Protein 3LFJ (pdb70)

Solvent-accessible surface area: 16817 Å² total; per-residue (Å²): 91,82,46,10,92,31,38,18,0,1,0,3,38,143,2,6,34,64,111,21,1,25,130,12,8,165,55,45,127,80,9,8,0,1,0,0,5,63,123,8,27,125,53,131,148,56,52,78,60,23,73,128,40,18,7,124,92,31,62,19,74,33,42,12,4,114,50,0,35,101,58,33,60,80,87,38,117,118,71,77,81,0,0,0,0,0,65,59,12,84,8,0,51,94,0,4,70,44,44,2,70,4,63,32,0,0,0,2,6,9,57,120,48,123,138,52,92,39,19,52,153,26,2,6,0,17,117,108,37,4,72,31,0,63,63,0,49,118,118,81,38,3,56,5,18,5,21,77,36,54,142,34,136,90,22,82,7,92,42,0,23,132,152,66,21,104,125,86,63,46,10,94,31,39,18,0,1,0,3,40,154,2,5,46,63,111,19,2,25,131,12,8,157,54,47,125,82,9,8,0,2,0,0,5,64,126,8,28,126,52,132,148,55,52,78,61,23,74,128,40,18,7,123,92,31,71,19,62,34,42,13,5,114,50,0,35,102,58,33,53,83,137,37,115,119,70,74,80,0,0,0,0,0,66,56,11,84,8,0,52,94,0,5,70,42,46,2,70,4,62,32,0,0,0,1,7,9,56,120,49,123,138,51,90,37,20,50,140,27,1,6,0,17,117,104,37,5,89,30,0,65,64,1,73,118,114,79,22,0,56,5,16,5,14,74,36,53,145,36,138,90,22,83,8,92,56,0,40,133,100,54,30,152

Structure (mmCIF, N/CA/C/O backbone):
data_3LFJ
#
_entry.id   3LFJ
#
_cell.length_a   81.300
_cell.length_b   81.300
_cell.length_c   170.831
_cell.angle_alpha   90.00
_cell.angle_beta   90.00
_cell.angle_gamma   120.00
#
_symmetry.space_group_name_H-M   'H 3'
#
loop_
_entity.id
_entity.type
_entity.pdbx_description
1 polymer 'Phosphotransferase system, mannose/fructose/N-acetylgalactosamine-specific component IIB'
2 water water
#
loop_
_atom_site.group_PDB
_atom_site.id
_atom_site.type_symbol
_atom_site.label_atom_id
_atom_site.label_alt_id
_atom_site.label_comp_id
_atom_site.label_asym_id
_atom_site.label_entity_id
_atom_site.label_seq_id
_atom_site.pdbx_PDB_ins_code
_atom_site.Cartn_x
_atom_site.Cartn_y
_atom_site.Cartn_z
_atom_site.occupancy
_atom_site.B_iso_or_equiv
_atom_site.auth_seq_id
_atom_site.auth_comp_id
_atom_site.auth_asym_id
_atom_site.auth_atom_id
_atom_site.pdbx_PDB_model_num
ATOM 1 N N . SER A 1 19 ? 18.330 -7.842 -9.177 1.00 44.90 -1 SER A N 1
ATOM 2 C CA . SER A 1 19 ? 18.319 -6.389 -9.035 1.00 42.83 -1 SER A CA 1
ATOM 3 C C . SER A 1 19 ? 19.105 -5.945 -7.809 1.00 34.74 -1 SER A C 1
ATOM 4 O O . SER A 1 19 ? 19.317 -6.713 -6.873 1.00 30.72 -1 SER A O 1
ATOM 7 N N . HIS A 1 20 ? 19.542 -4.692 -7.816 1.00 28.69 0 HIS A N 1
ATOM 8 C CA . HIS A 1 20 ? 20.191 -4.137 -6.644 1.00 22.94 0 HIS A CA 1
ATOM 9 C C . HIS A 1 20 ? 19.201 -4.104 -5.493 1.00 21.11 0 HIS A C 1
ATOM 10 O O . HIS A 1 20 ? 18.001 -3.933 -5.692 1.00 27.30 0 HIS A O 1
ATOM 17 N N . MET A 1 21 ? 19.728 -4.249 -4.286 1.00 21.25 1 MET A N 1
ATOM 18 C CA . MET A 1 21 ? 18.914 -4.307 -3.078 1.00 20.81 1 MET A CA 1
ATOM 19 C C . MET A 1 21 ? 17.948 -3.131 -2.972 1.00 25.02 1 MET A C 1
ATOM 20 O O . MET A 1 21 ? 16.820 -3.281 -2.487 1.00 24.70 1 MET A O 1
ATOM 25 N N . TRP A 1 22 ? 18.402 -1.956 -3.402 1.00 21.57 2 TRP A N 1
ATOM 26 C CA . TRP A 1 22 ? 17.593 -0.742 -3.313 1.00 22.11 2 TRP A CA 1
ATOM 27 C C . TRP A 1 22 ? 17.247 -0.201 -4.682 1.00 21.92 2 TRP A C 1
ATOM 28 O O . TRP A 1 22 ? 18.101 -0.152 -5.558 1.00 22.36 2 TRP A O 1
ATOM 39 N N . LYS A 1 23 ? 16.000 0.240 -4.838 1.00 20.32 3 LYS A N 1
ATOM 40 C CA . LYS A 1 23 ? 15.624 1.125 -5.932 1.00 18.89 3 LYS A CA 1
ATOM 41 C C . LYS A 1 23 ? 15.502 2.543 -5.372 1.00 16.44 3 LYS A C 1
ATOM 42 O O . LYS A 1 23 ? 14.668 2.805 -4.495 1.00 19.11 3 LYS A O 1
ATOM 48 N N . ILE A 1 24 ? 16.319 3.445 -5.890 1.00 17.87 4 ILE A N 1
ATOM 49 C CA . ILE A 1 24 ? 16.380 4.792 -5.330 1.00 16.89 4 ILE A CA 1
ATOM 50 C C . ILE A 1 24 ? 15.281 5.637 -5.957 1.00 18.97 4 ILE A C 1
ATOM 51 O O . ILE A 1 24 ? 15.344 5.957 -7.149 1.00 20.14 4 ILE A O 1
ATOM 56 N N . VAL A 1 25 ? 14.271 5.990 -5.163 1.00 17.26 5 VAL A N 1
ATOM 57 C CA . VAL A 1 25 ? 13.141 6.745 -5.716 1.00 15.80 5 VAL A CA 1
ATOM 58 C C . VAL A 1 25 ? 13.319 8.255 -5.605 1.00 17.06 5 VAL A C 1
ATOM 59 O O . VAL A 1 25 ? 12.665 9.009 -6.323 1.00 20.85 5 VAL A O 1
ATOM 63 N N . PHE A 1 26 ? 14.206 8.691 -4.710 1.00 16.38 6 PHE A N 1
ATOM 64 C CA . PHE A 1 26 ? 14.454 10.112 -4.505 1.00 15.66 6 PHE A CA 1
ATOM 65 C C . PHE A 1 26 ? 15.703 10.240 -3.656 1.00 15.18 6 PHE A C 1
ATOM 66 O O . PHE A 1 26 ? 16.086 9.280 -2.980 1.00 16.06 6 PHE A O 1
ATOM 74 N N . ALA A 1 27 ? 16.333 11.408 -3.698 1.00 14.73 7 ALA A N 1
ATOM 75 C CA . ALA A 1 27 ? 17.453 11.707 -2.800 1.00 15.59 7 ALA A CA 1
ATOM 76 C C . ALA A 1 27 ? 17.362 13.160 -2.392 1.00 16.08 7 ALA A C 1
ATOM 77 O O . ALA A 1 27 ? 17.080 14.034 -3.215 1.00 16.01 7 ALA A O 1
ATOM 79 N N . ARG A 1 28 ? 17.609 13.419 -1.117 1.00 12.85 8 ARG A N 1
ATOM 80 C CA . ARG A 1 28 ? 17.456 14.762 -0.562 1.00 13.94 8 ARG A CA 1
ATOM 81 C C . ARG A 1 28 ? 18.597 15.047 0.411 1.00 15.72 8 ARG A C 1
ATOM 82 O O . ARG A 1 28 ? 19.023 14.165 1.168 1.00 14.39 8 ARG A O 1
ATOM 90 N N . ILE A 1 29 ? 19.080 16.285 0.370 1.00 13.92 9 ILE A N 1
ATOM 91 C CA . ILE A 1 29 ? 20.069 16.770 1.338 1.00 13.36 9 ILE A CA 1
ATOM 92 C C . ILE A 1 29 ? 19.380 17.744 2.282 1.00 13.49 9 ILE A C 1
ATOM 93 O O . ILE A 1 29 ? 18.793 18.745 1.852 1.00 15.41 9 ILE A O 1
ATOM 98 N N . ASP A 1 30 ? 19.420 17.452 3.577 1.00 13.77 10 ASP A N 1
ATOM 99 C CA . ASP A 1 30 ? 18.840 18.348 4.578 1.00 12.64 10 ASP A CA 1
ATOM 100 C C . ASP A 1 30 ? 19.629 18.166 5.848 1.00 14.05 10 ASP A C 1
ATOM 101 O O . ASP A 1 30 ? 19.647 17.066 6.420 1.00 13.41 10 ASP A O 1
ATOM 106 N N . ASP A 1 31 ? 20.349 19.212 6.264 1.00 14.74 11 ASP A N 1
ATOM 107 C CA . ASP A 1 31 ? 21.239 19.067 7.412 1.00 13.85 11 ASP A CA 1
ATOM 108 C C . ASP A 1 31 ? 20.515 18.867 8.741 1.00 15.37 11 ASP A C 1
ATOM 109 O O . ASP A 1 31 ? 21.156 18.586 9.754 1.00 15.81 11 ASP A O 1
ATOM 114 N N . ARG A 1 32 ? 19.198 18.996 8.717 1.00 15.04 12 ARG A N 1
ATOM 115 C CA A ARG A 1 32 ? 18.398 18.675 9.879 0.53 16.38 12 ARG A CA 1
ATOM 116 C CA B ARG A 1 32 ? 18.399 18.679 9.883 0.47 16.41 12 ARG A CA 1
ATOM 117 C C . ARG A 1 32 ? 17.590 17.373 9.750 1.00 16.22 12 ARG A C 1
ATOM 118 O O . ARG A 1 32 ? 16.839 16.980 10.619 1.00 15.07 12 ARG A O 1
ATOM 133 N N . LEU A 1 33 ? 17.859 16.678 8.640 1.00 15.31 13 LEU A N 1
ATOM 134 C CA . LEU A 1 33 ? 17.329 15.313 8.425 1.00 14.97 13 LEU A CA 1
ATOM 135 C C . LEU A 1 33 ? 15.817 15.182 8.608 1.00 15.04 13 LEU A C 1
ATOM 136 O O . LEU A 1 33 ? 15.060 15.781 7.858 1.00 15.56 13 LEU A O 1
ATOM 141 N N . ILE A 1 34 ? 15.378 14.384 9.582 1.00 14.72 14 ILE A N 1
ATOM 142 C CA . ILE A 1 34 ? 13.955 14.236 9.834 1.00 16.26 14 ILE A CA 1
ATOM 143 C C . ILE A 1 34 ? 13.540 15.228 10.916 1.00 16.52 14 ILE A C 1
ATOM 144 O O . ILE A 1 34 ? 13.859 15.052 12.090 1.00 20.31 14 ILE A O 1
ATOM 149 N N . HIS A 1 35 ? 12.856 16.286 10.494 1.00 16.70 15 HIS A N 1
ATOM 150 C CA . HIS A 1 35 ? 12.466 17.354 11.409 1.00 16.35 15 HIS A CA 1
ATOM 151 C C . HIS A 1 35 ? 11.076 17.884 11.071 1.00 19.60 15 HIS A C 1
ATOM 152 O O . HIS A 1 35 ? 10.695 17.957 9.907 1.00 17.92 15 HIS A O 1
ATOM 159 N N . GLY A 1 36 ? 10.332 18.278 12.101 1.00 21.03 16 GLY A N 1
ATOM 160 C CA . GLY A 1 36 ? 8.984 18.782 11.900 1.00 24.05 16 GLY A CA 1
ATOM 161 C C . GLY A 1 36 ? 8.136 17.831 11.064 1.00 21.74 16 GLY A C 1
ATOM 162 O O . GLY A 1 36 ? 8.200 16.613 11.232 1.00 23.83 16 GLY A O 1
ATOM 163 N N . GLN A 1 37 ? 7.347 18.392 10.156 1.00 21.18 17 GLN A N 1
ATOM 164 C CA . GLN A 1 37 ? 6.486 17.585 9.295 1.00 23.31 17 GLN A CA 1
ATOM 165 C C . GLN A 1 37 ? 7.074 17.412 7.899 1.00 24.33 17 GLN A C 1
ATOM 166 O O . GLN A 1 37 ? 6.434 16.860 7.008 1.00 21.48 17 GLN A O 1
ATOM 172 N N . VAL A 1 38 ? 8.293 17.897 7.699 1.00 19.54 18 VAL A N 1
ATOM 173 C CA . VAL A 1 38 ? 8.864 17.955 6.362 1.00 18.94 18 VAL A CA 1
ATOM 174 C C . VAL A 1 38 ? 8.887 16.597 5.655 1.00 19.57 18 VAL A C 1
ATOM 175 O O . VAL A 1 38 ? 8.451 16.471 4.510 1.00 19.00 18 VAL A O 1
ATOM 179 N N . MET A 1 39 ? 9.397 15.574 6.328 1.00 18.79 19 MET A N 1
ATOM 180 C CA . MET A 1 39 ? 9.496 14.278 5.679 1.00 17.59 19 MET A CA 1
ATOM 181 C C . MET A 1 39 ? 8.143 13.593 5.557 1.00 20.68 19 MET A C 1
ATOM 182 O O . MET A 1 39 ? 7.956 12.740 4.699 1.00 21.01 19 MET A O 1
ATOM 187 N N . THR A 1 40 ? 7.199 13.952 6.423 1.00 19.93 20 THR A N 1
ATOM 188 C CA . THR A 1 40 ? 5.855 13.412 6.301 1.00 22.71 20 THR A CA 1
ATOM 189 C C . THR A 1 40 ? 5.261 13.902 4.984 1.00 22.90 20 THR A C 1
ATOM 190 O O . THR A 1 40 ? 4.651 13.129 4.237 1.00 26.81 20 THR A O 1
ATOM 194 N N . ARG A 1 41 ? 5.492 15.174 4.669 1.00 19.15 21 ARG A N 1
ATOM 195 C CA . ARG A 1 41 ? 5.073 15.722 3.386 1.00 18.92 21 ARG A CA 1
ATOM 196 C C . ARG A 1 41 ? 5.759 15.029 2.205 1.00 21.46 21 ARG A C 1
ATOM 197 O O . ARG A 1 41 ? 5.103 14.595 1.267 1.00 23.08 21 ARG A O 1
ATOM 205 N N . TRP A 1 42 ? 7.084 14.899 2.263 1.00 18.64 22 TRP A N 1
ATOM 206 C CA . TRP A 1 42 ? 7.817 14.273 1.171 1.00 18.76 22 TRP A CA 1
ATOM 207 C C . TRP A 1 42 ? 7.402 12.826 0.920 1.00 16.82 22 TRP A C 1
ATOM 208 O O . TRP A 1 42 ? 7.272 12.417 -0.230 1.00 19.60 22 TRP A O 1
ATOM 219 N N . MET A 1 43 ? 7.188 12.057 1.987 1.00 18.85 23 MET A N 1
ATOM 220 C CA . MET A 1 43 ? 6.938 10.633 1.815 1.00 18.39 23 MET A CA 1
ATOM 221 C C . MET A 1 43 ? 5.568 10.339 1.228 1.00 20.49 23 MET A C 1
ATOM 222 O O . MET A 1 43 ? 5.357 9.260 0.689 1.00 20.70 23 MET A O 1
ATOM 227 N N . LYS A 1 44 ? 4.652 11.297 1.311 1.00 21.29 24 LYS A N 1
ATOM 228 C CA . LYS A 1 44 ? 3.344 11.093 0.683 1.00 23.04 24 LYS A CA 1
ATOM 229 C C . LYS A 1 44 ? 3.451 10.870 -0.828 1.00 24.61 24 LYS A C 1
ATOM 230 O O . LYS A 1 44 ? 2.600 10.212 -1.433 1.00 25.82 24 LYS A O 1
ATOM 236 N N . GLY A 1 45 ? 4.518 11.391 -1.425 1.00 21.65 25 GLY A N 1
ATOM 237 C CA . GLY A 1 45 ? 4.798 11.177 -2.828 1.00 22.61 25 GLY A CA 1
ATOM 238 C C . GLY A 1 45 ? 5.489 9.863 -3.161 1.00 25.08 25 GLY A C 1
ATOM 239 O O . GLY A 1 45 ? 5.701 9.557 -4.334 1.00 26.28 25 GLY A O 1
ATOM 240 N N . PHE A 1 46 ? 5.849 9.091 -2.135 1.00 23.01 26 PHE A N 1
ATOM 241 C CA . PHE A 1 46 ? 6.591 7.843 -2.328 1.00 20.33 26 PHE A CA 1
ATOM 242 C C . PHE A 1 46 ? 6.036 6.790 -1.389 1.00 26.20 26 PHE A C 1
ATOM 243 O O . PHE A 1 46 ? 6.706 6.341 -0.459 1.00 26.54 26 PHE A O 1
ATOM 251 N N . PRO A 1 47 ? 4.780 6.392 -1.634 1.00 29.91 27 PRO A N 1
ATOM 252 C CA . PRO A 1 47 ? 3.951 5.547 -0.764 1.00 33.33 27 PRO A CA 1
ATOM 253 C C . PRO A 1 47 ? 4.591 4.242 -0.285 1.00 33.48 27 PRO A C 1
ATOM 254 O O . PRO A 1 47 ? 4.307 3.808 0.835 1.00 38.20 27 PRO A O 1
ATOM 258 N N . GLU A 1 48 ? 5.412 3.609 -1.111 1.00 29.09 28 GLU A N 1
ATOM 259 C CA . GLU A 1 48 ? 5.936 2.300 -0.742 1.00 32.28 28 GLU A CA 1
ATOM 260 C C . GLU A 1 48 ? 7.391 2.334 -0.254 1.00 32.26 28 GLU A C 1
ATOM 261 O O . GLU A 1 48 ? 7.983 1.301 0.057 1.00 32.54 28 GLU A O 1
ATOM 263 N N . ALA A 1 49 ? 7.953 3.528 -0.161 1.00 22.28 29 ALA A N 1
ATOM 264 C CA . ALA A 1 49 ? 9.374 3.669 0.148 1.00 22.49 29 ALA A CA 1
ATOM 265 C C . ALA A 1 49 ? 9.690 3.807 1.633 1.00 21.91 29 ALA A C 1
ATOM 266 O O . ALA A 1 49 ? 8.864 4.245 2.440 1.00 22.97 29 ALA A O 1
ATOM 268 N N . SER A 1 50 ? 10.908 3.407 1.977 1.00 18.84 30 SER A N 1
ATOM 269 C CA A SER A 1 50 ? 11.412 3.652 3.311 0.62 19.62 30 SER A CA 1
ATOM 270 C CA B SER A 1 50 ? 11.472 3.604 3.303 0.38 20.32 30 SER A CA 1
ATOM 271 C C . SER A 1 50 ? 12.414 4.794 3.224 1.00 16.73 30 SER A C 1
ATOM 272 O O . SER A 1 50 ? 12.843 5.170 2.142 1.00 17.98 30 SER A O 1
ATOM 277 N N . ILE A 1 51 ? 12.743 5.362 4.370 1.00 14.34 31 ILE A N 1
ATOM 278 C CA . ILE A 1 51 ? 13.749 6.426 4.429 1.00 15.60 31 ILE A CA 1
ATOM 279 C C . ILE A 1 51 ? 15.085 5.798 4.812 1.00 15.82 31 ILE A C 1
ATOM 280 O O . ILE A 1 51 ? 15.182 5.101 5.813 1.00 17.88 31 ILE A O 1
ATOM 285 N N . VAL A 1 52 ? 16.101 6.016 3.990 1.00 14.67 32 VAL A N 1
ATOM 286 C CA . VAL A 1 52 ? 17.443 5.577 4.310 1.00 14.68 32 VAL A CA 1
ATOM 287 C C . VAL A 1 52 ? 18.299 6.814 4.481 1.00 14.66 32 VAL A C 1
ATOM 288 O O . VAL A 1 52 ? 18.515 7.570 3.538 1.00 14.24 32 VAL A O 1
ATOM 292 N N . ILE A 1 53 ? 18.758 7.026 5.708 1.00 13.18 33 ILE A N 1
ATOM 293 C CA . ILE A 1 53 ? 19.686 8.121 5.999 1.00 12.80 33 ILE A CA 1
ATOM 294 C C . ILE A 1 53 ? 21.089 7.585 5.876 1.00 13.30 33 ILE A C 1
ATOM 295 O O . ILE A 1 53 ? 21.430 6.560 6.483 1.00 13.98 33 ILE A O 1
ATOM 300 N N . ILE A 1 54 ? 21.894 8.250 5.054 1.00 13.36 34 ILE A N 1
ATOM 301 C CA . ILE A 1 54 ? 23.295 7.854 4.891 1.00 13.99 34 ILE A CA 1
ATOM 302 C C . ILE A 1 54 ? 24.160 8.949 5.488 1.00 13.47 34 ILE A C 1
ATOM 303 O O . ILE A 1 54 ? 24.195 10.072 4.978 1.00 13.65 34 ILE A O 1
ATOM 308 N N . ASP A 1 55 ? 24.813 8.638 6.609 1.00 13.36 35 ASP A N 1
ATOM 309 C CA . ASP A 1 55 ? 25.660 9.593 7.308 1.00 13.81 35 ASP A CA 1
ATOM 310 C C . ASP A 1 55 ? 26.563 8.845 8.289 1.00 14.48 35 ASP A C 1
ATOM 311 O O . ASP A 1 55 ? 26.075 8.074 9.120 1.00 14.55 35 ASP A O 1
ATOM 316 N N . ASP A 1 56 ? 27.867 9.106 8.225 1.00 13.50 36 ASP A N 1
ATOM 317 C CA . ASP A 1 56 ? 28.813 8.382 9.084 1.00 12.01 36 ASP A CA 1
ATOM 318 C C . ASP A 1 56 ? 28.659 8.791 10.535 1.00 14.59 36 ASP A C 1
ATOM 319 O O . ASP A 1 56 ? 28.858 7.954 11.419 1.00 16.35 36 ASP A O 1
ATOM 324 N N . GLU A 1 57 ? 28.329 10.058 10.794 1.00 15.46 37 GLU A N 1
ATOM 325 C CA . GLU A 1 57 ? 28.158 10.522 12.189 1.00 17.39 37 GLU A CA 1
ATOM 326 C C . GLU A 1 57 ? 26.902 9.903 12.783 1.00 15.32 37 GLU A C 1
ATOM 327 O O . GLU A 1 57 ? 26.931 9.364 13.895 1.00 17.16 37 GLU A O 1
ATOM 333 N N . LEU A 1 58 ? 25.787 9.954 12.064 1.00 13.69 38 LEU A N 1
ATOM 334 C CA . LEU A 1 58 ? 24.548 9.419 12.629 1.00 14.18 38 LEU A CA 1
ATOM 335 C C . LEU A 1 58 ? 24.646 7.912 12.842 1.00 12.68 38 LEU A C 1
ATOM 336 O O . LEU A 1 58 ? 24.056 7.366 13.770 1.00 13.92 38 LEU A O 1
ATOM 341 N N . ALA A 1 59 ? 25.412 7.232 11.992 1.00 13.66 39 ALA A N 1
ATOM 342 C CA . ALA A 1 59 ? 25.474 5.783 12.072 1.00 13.61 39 ALA A CA 1
ATOM 343 C C . ALA A 1 59 ? 25.952 5.276 13.407 1.00 15.08 39 ALA A C 1
ATOM 344 O O . ALA A 1 59 ? 25.593 4.162 13.810 1.00 17.96 39 ALA A O 1
ATOM 346 N N . VAL A 1 60 ? 26.741 6.080 14.090 1.00 12.99 40 VAL A N 1
ATOM 347 C CA . VAL A 1 60 ? 27.234 5.662 15.409 1.00 14.49 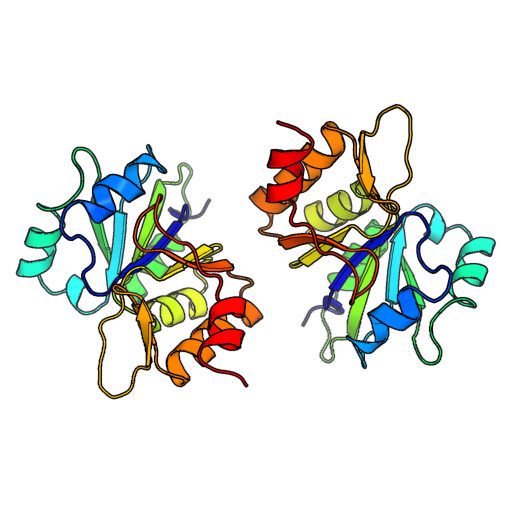40 VAL A CA 1
ATOM 348 C C . VAL A 1 60 ? 26.546 6.364 16.568 1.00 18.94 40 VAL A C 1
ATOM 349 O O . VAL A 1 60 ? 26.854 6.039 17.720 1.00 20.81 40 VAL A O 1
ATOM 353 N N . ASP A 1 61 ? 25.598 7.262 16.271 1.00 13.14 41 ASP A N 1
ATOM 354 C CA . ASP A 1 61 ? 24.955 8.142 17.264 1.00 12.77 41 ASP A CA 1
ATOM 355 C C . ASP A 1 61 ? 23.594 7.574 17.651 1.00 13.83 41 ASP A C 1
ATOM 356 O O . ASP A 1 61 ? 22.588 7.818 16.982 1.00 15.08 41 ASP A O 1
ATOM 361 N N . GLU A 1 62 ? 23.564 6.795 18.723 1.00 13.93 42 GLU A N 1
ATOM 362 C CA . GLU A 1 62 ? 22.330 6.113 19.086 1.00 13.75 42 GLU A CA 1
ATOM 363 C C . GLU A 1 62 ? 21.238 7.082 19.532 1.00 12.80 42 GLU A C 1
ATOM 364 O O . GLU A 1 62 ? 20.063 6.834 19.272 1.00 14.57 42 GLU A O 1
ATOM 370 N N . PHE A 1 63 ? 21.627 8.176 20.182 1.00 14.61 43 PHE A N 1
ATOM 371 C CA . PHE A 1 63 ? 20.650 9.144 20.646 1.00 13.28 43 PHE A CA 1
ATOM 372 C C . PHE A 1 63 ? 19.895 9.739 19.469 1.00 15.03 43 PHE A C 1
ATOM 373 O O . PHE A 1 63 ? 18.656 9.790 19.465 1.00 14.83 43 PHE A O 1
ATOM 381 N N . MET A 1 64 ? 20.632 10.203 18.461 1.00 15.25 44 MET A N 1
ATOM 382 C CA . MET A 1 64 ? 19.962 10.839 17.334 1.00 15.57 44 MET A CA 1
ATOM 383 C C . MET A 1 64 ? 19.272 9.822 16.426 1.00 17.46 44 MET A C 1
ATOM 384 O O . MET A 1 64 ? 18.263 10.138 15.798 1.00 16.51 44 MET A O 1
ATOM 389 N N . LYS A 1 65 ? 19.794 8.599 16.351 1.00 14.66 45 LYS A N 1
ATOM 390 C CA . LYS A 1 65 ? 19.078 7.576 15.602 1.00 14.84 45 LYS A CA 1
ATOM 391 C C . LYS A 1 65 ? 17.689 7.373 16.192 1.00 16.87 45 LYS A C 1
ATOM 392 O O . LYS A 1 65 ? 16.720 7.272 15.449 1.00 19.51 45 LYS A O 1
ATOM 398 N N . ASN A 1 66 ? 17.601 7.352 17.520 1.00 16.76 46 ASN A N 1
ATOM 399 C CA . ASN A 1 66 ? 16.293 7.220 18.160 1.00 15.88 46 ASN A CA 1
ATOM 400 C C . ASN A 1 66 ? 15.415 8.438 17.891 1.00 17.47 46 ASN A C 1
ATOM 401 O O . ASN A 1 66 ? 14.233 8.290 17.564 1.00 18.13 46 ASN A O 1
ATOM 406 N N . ILE A 1 67 ? 15.983 9.642 18.028 1.00 14.66 47 ILE A N 1
ATOM 407 C CA . ILE A 1 67 ? 15.216 10.867 17.747 1.00 16.51 47 ILE A CA 1
ATOM 408 C C . ILE A 1 67 ? 14.620 10.835 16.333 1.00 17.35 47 ILE A C 1
ATOM 409 O O . ILE A 1 67 ? 13.429 11.090 16.136 1.00 17.13 47 ILE A O 1
ATOM 414 N N . TYR A 1 68 ? 15.441 10.529 15.333 1.00 16.13 48 TYR A N 1
ATOM 415 C CA . TYR A 1 68 ? 14.953 10.562 13.961 1.00 16.82 48 TYR A CA 1
ATOM 416 C C . TYR A 1 68 ? 13.955 9.437 13.677 1.00 18.13 48 TYR A C 1
ATOM 417 O O . TYR A 1 68 ? 13.009 9.626 12.900 1.00 19.13 48 TYR A O 1
ATOM 426 N N . THR A 1 69 ? 14.156 8.276 14.300 1.00 18.32 49 THR A N 1
ATOM 427 C CA . THR A 1 69 ? 13.244 7.149 14.120 1.00 20.12 49 THR A CA 1
ATOM 428 C C . THR A 1 69 ? 11.868 7.520 14.687 1.00 23.80 49 THR A C 1
ATOM 429 O O . THR A 1 69 ? 10.841 7.262 14.058 1.00 27.00 49 THR A O 1
ATOM 433 N N . MET A 1 70 ? 11.857 8.162 15.849 1.00 20.78 50 MET A N 1
ATOM 434 C CA A MET A 1 70 ? 10.605 8.582 16.489 0.55 20.79 50 MET A CA 1
ATOM 435 C CA B MET A 1 70 ? 10.597 8.562 16.478 0.45 21.10 50 MET A CA 1
ATOM 436 C C . MET A 1 70 ? 9.896 9.693 15.728 1.00 23.70 50 MET A C 1
ATOM 437 O O . MET A 1 70 ? 8.664 9.835 15.810 1.00 26.54 50 MET A O 1
ATOM 446 N N . ALA A 1 71 ? 10.672 10.489 14.994 1.00 19.12 51 ALA A N 1
ATOM 447 C CA . ALA A 1 71 ? 10.160 11.640 14.259 1.00 18.92 51 ALA A CA 1
ATOM 448 C C . ALA A 1 71 ? 9.667 11.267 12.867 1.00 18.50 51 ALA A C 1
ATOM 449 O O . ALA A 1 71 ? 9.123 12.107 12.137 1.00 20.39 51 ALA A O 1
ATOM 451 N N . ALA A 1 72 ? 9.861 10.006 12.507 1.00 18.97 52 ALA A N 1
ATOM 452 C CA . ALA A 1 72 ? 9.555 9.538 11.165 1.00 21.06 52 ALA A CA 1
ATOM 453 C C . ALA A 1 72 ? 8.058 9.605 10.919 1.00 18.88 52 ALA A C 1
ATOM 454 O O . ALA A 1 72 ? 7.266 9.534 11.870 1.00 21.64 52 ALA A O 1
ATOM 456 N N . PRO A 1 73 ? 7.673 9.720 9.644 1.00 20.37 53 PRO A N 1
ATOM 457 C CA . PRO A 1 73 ? 6.251 9.724 9.287 1.00 22.75 53 PRO A CA 1
ATOM 458 C C . PRO A 1 73 ? 5.591 8.431 9.738 1.00 26.50 53 PRO A C 1
ATOM 459 O O . PRO A 1 73 ? 6.201 7.367 9.677 1.00 21.97 53 PRO A O 1
ATOM 463 N N . PRO A 1 74 ? 4.336 8.516 10.193 1.00 29.14 54 PRO A N 1
ATOM 464 C CA . PRO A 1 74 ? 3.633 7.284 10.544 1.00 29.45 54 PRO A CA 1
ATOM 465 C C . PRO A 1 74 ? 3.695 6.281 9.401 1.00 24.17 54 PRO A C 1
ATOM 466 O O . PRO A 1 74 ? 3.449 6.644 8.245 1.00 26.07 54 PRO A O 1
ATOM 470 N N . GLY A 1 75 ? 4.025 5.035 9.727 1.00 28.95 55 GLY A N 1
ATOM 471 C CA . GLY A 1 75 ? 4.030 3.967 8.742 1.00 33.16 55 GLY A CA 1
ATOM 472 C C . GLY A 1 75 ? 5.203 3.964 7.774 1.00 32.54 55 GLY A C 1
ATOM 473 O O . GLY A 1 75 ? 5.160 3.290 6.742 1.00 33.96 55 GLY A O 1
ATOM 474 N N . VAL A 1 76 ? 6.246 4.722 8.091 1.00 25.25 56 VAL A N 1
ATOM 475 C CA . VAL A 1 76 ? 7.432 4.772 7.235 1.00 23.38 56 VAL A CA 1
ATOM 476 C C . VAL A 1 76 ? 8.656 4.310 8.009 1.00 19.88 56 VAL A C 1
ATOM 477 O O . VAL A 1 76 ? 8.994 4.883 9.044 1.00 23.10 56 VAL A O 1
ATOM 481 N N . LYS A 1 77 ? 9.317 3.273 7.505 1.00 20.80 57 LYS A N 1
ATOM 482 C CA . LYS A 1 77 ? 10.527 2.752 8.135 1.00 20.50 57 LYS A CA 1
ATOM 483 C C . LYS A 1 77 ? 11.704 3.691 7.900 1.00 21.37 57 LYS A C 1
ATOM 484 O O . LYS A 1 77 ? 11.825 4.289 6.830 1.00 19.28 57 LYS A O 1
ATOM 486 N N . VAL A 1 78 ? 12.560 3.802 8.910 1.00 18.15 58 VAL A N 1
ATOM 487 C CA . VAL A 1 78 ? 13.801 4.568 8.811 1.00 16.47 58 VAL A CA 1
ATOM 488 C C . VAL A 1 78 ? 14.972 3.649 9.095 1.00 17.55 58 VAL A C 1
ATOM 489 O O . VAL A 1 78 ? 14.981 2.941 10.097 1.00 19.89 58 VAL A O 1
ATOM 493 N N . LYS A 1 79 ? 15.974 3.676 8.222 1.00 17.11 59 LYS A N 1
ATOM 494 C CA . LYS A 1 79 ? 17.202 2.927 8.434 1.00 17.71 59 LYS A CA 1
ATOM 495 C C . LYS A 1 79 ? 18.369 3.881 8.270 1.00 16.85 59 LYS A C 1
ATOM 496 O O . LYS A 1 79 ? 18.308 4.788 7.444 1.00 17.75 59 LYS A O 1
ATOM 500 N N . VAL A 1 80 ? 19.429 3.658 9.039 1.00 16.74 60 VAL A N 1
ATOM 501 C CA . VAL A 1 80 ? 20.597 4.522 8.993 1.00 15.88 60 VAL A CA 1
ATOM 502 C C . VAL A 1 80 ? 21.818 3.697 8.635 1.00 15.79 60 VAL A C 1
ATOM 503 O O . VAL A 1 80 ? 22.039 2.618 9.195 1.00 17.58 60 VAL A O 1
ATOM 507 N N . PHE A 1 81 ? 22.595 4.192 7.674 1.00 13.59 61 PHE A N 1
ATOM 508 C CA . PHE A 1 81 ? 23.828 3.533 7.253 1.00 15.19 61 PHE A CA 1
ATOM 509 C C . PHE A 1 81 ? 24.955 4.534 7.190 1.00 15.00 61 PHE A C 1
ATOM 510 O O . PHE A 1 81 ? 24.746 5.685 6.780 1.00 14.65 61 PHE A O 1
ATOM 518 N N . GLY A 1 82 ? 26.164 4.085 7.530 1.00 14.24 62 GLY A N 1
ATOM 519 C CA . GLY A 1 82 ? 27.346 4.824 7.125 1.00 14.07 62 GLY A CA 1
ATOM 520 C C . GLY A 1 82 ? 27.555 4.695 5.622 1.00 15.24 62 GLY A C 1
ATOM 521 O O . GLY A 1 82 ? 26.907 3.875 4.964 1.00 15.89 62 GLY A O 1
ATOM 522 N N . VAL A 1 83 ? 28.472 5.488 5.075 1.00 13.34 63 VAL A N 1
ATOM 523 C CA . VAL A 1 83 ? 28.724 5.469 3.627 1.00 12.46 63 VAL A CA 1
ATOM 524 C C . VAL A 1 83 ? 29.153 4.094 3.113 1.00 14.04 63 VAL A C 1
ATOM 525 O O . VAL A 1 83 ? 28.566 3.564 2.157 1.00 15.37 63 VAL A O 1
ATOM 529 N N . ASP A 1 84 ? 30.171 3.501 3.733 1.00 14.68 64 ASP A N 1
ATOM 530 C CA . ASP A 1 84 ? 30.644 2.212 3.235 1.00 15.62 64 ASP A CA 1
ATOM 531 C C . ASP A 1 84 ? 29.560 1.152 3.352 1.00 15.62 64 ASP A C 1
ATOM 532 O O . ASP A 1 84 ? 29.397 0.340 2.447 1.00 17.97 64 ASP A O 1
ATOM 537 N N . ALA A 1 85 ? 28.832 1.141 4.470 1.00 17.36 65 ALA A N 1
ATOM 538 C CA . ALA A 1 85 ? 27.762 0.162 4.659 1.00 17.11 65 ALA A CA 1
ATOM 539 C C . ALA A 1 85 ? 26.625 0.340 3.661 1.00 17.98 65 ALA A C 1
ATOM 540 O O . ALA A 1 85 ? 26.036 -0.648 3.204 1.00 19.89 65 ALA A O 1
ATOM 542 N N . ALA A 1 86 ? 26.303 1.588 3.327 1.00 16.05 66 ALA A N 1
ATOM 543 C CA . ALA A 1 86 ? 25.270 1.848 2.324 1.00 14.91 66 ALA A CA 1
ATOM 544 C C . ALA A 1 86 ? 25.705 1.311 0.971 1.00 20.18 66 ALA A C 1
ATOM 545 O O . ALA A 1 86 ? 24.922 0.664 0.280 1.00 21.41 66 ALA A O 1
ATOM 547 N N . LEU A 1 87 ? 26.948 1.579 0.587 1.00 17.00 67 LEU A N 1
ATOM 548 C CA . LEU A 1 87 ? 27.432 1.084 -0.696 1.00 18.14 67 LEU A CA 1
ATOM 549 C C . LEU A 1 87 ? 27.425 -0.445 -0.720 1.00 18.75 67 LEU A C 1
ATOM 550 O O . LEU A 1 87 ? 27.069 -1.055 -1.737 1.00 21.64 67 LEU A O 1
ATOM 555 N N . LYS A 1 88 ? 27.798 -1.067 0.392 1.00 18.84 68 LYS A N 1
ATOM 556 C CA . LYS A 1 88 ? 27.815 -2.527 0.460 1.00 18.62 68 LYS A CA 1
ATOM 557 C C . LYS A 1 88 ? 26.402 -3.102 0.327 1.00 25.26 68 LYS A C 1
ATOM 558 O O . LYS A 1 88 ? 26.190 -4.078 -0.401 1.00 26.43 68 LYS A O 1
ATOM 562 N N . GLU A 1 89 ? 25.437 -2.482 1.002 1.00 22.34 69 GLU A N 1
ATOM 563 C CA . GLU A 1 89 ? 24.060 -2.971 0.988 1.00 23.71 69 GLU A CA 1
ATOM 564 C C . GLU A 1 89 ? 23.451 -2.827 -0.401 1.00 24.92 69 GLU A C 1
ATOM 565 O O . GLU A 1 89 ? 22.817 -3.758 -0.929 1.00 24.57 69 GLU A O 1
ATOM 571 N N . TRP A 1 90 ? 23.651 -1.666 -1.007 1.00 23.71 70 TRP A N 1
ATOM 572 C CA . TRP A 1 90 ? 23.074 -1.406 -2.311 1.00 22.16 70 TRP A CA 1
ATOM 573 C C . TRP A 1 90 ? 23.669 -2.376 -3.335 1.00 23.51 70 TRP A C 1
ATOM 574 O O . TRP A 1 90 ? 22.993 -2.787 -4.273 1.00 24.94 70 TRP A O 1
ATOM 585 N N . SER A 1 91 ? 24.924 -2.753 -3.136 1.00 23.23 71 SER A N 1
ATOM 586 C CA . SER A 1 91 ? 25.617 -3.599 -4.107 1.00 24.98 71 SER A CA 1
ATOM 587 C C . SER A 1 91 ? 25.057 -5.020 -4.150 1.00 28.25 71 SER A C 1
ATOM 588 O O . SER A 1 91 ? 25.244 -5.730 -5.137 1.00 31.79 71 SER A O 1
ATOM 591 N N . GLN A 1 92 ? 24.377 -5.436 -3.089 1.00 24.91 72 GLN A N 1
ATOM 592 C CA . GLN A 1 92 ? 23.863 -6.804 -3.016 1.00 24.26 72 GLN A CA 1
ATOM 593 C C . GLN A 1 92 ? 22.731 -7.021 -4.009 1.00 25.26 72 GLN A C 1
ATOM 594 O O . GLN A 1 92 ? 21.929 -6.126 -4.247 1.00 25.99 72 GLN A O 1
ATOM 600 N N . LYS A 1 93 ? 22.562 -8.185 -4.569 1.00 28.81 73 LYS A N 1
ATOM 601 C CA . LYS A 1 93 ? 21.520 -8.501 -5.538 1.00 27.03 73 LYS A CA 1
ATOM 602 C C . LYS A 1 93 ? 20.345 -9.211 -4.871 1.00 26.14 73 LYS A C 1
ATOM 603 O O . LYS A 1 93 ? 20.526 -9.968 -3.912 1.00 30.32 73 LYS A O 1
ATOM 605 N N . THR A 1 94 ? 19.223 -9.005 -5.292 1.00 24.46 74 THR A N 1
ATOM 606 C CA . THR A 1 94 ? 18.038 -9.571 -4.656 1.00 26.89 74 THR A CA 1
ATOM 607 C C . THR A 1 94 ? 16.924 -9.739 -5.669 1.00 25.60 74 THR A C 1
ATOM 608 O O . THR A 1 94 ? 16.914 -9.084 -6.709 1.00 29.62 74 THR A O 1
ATOM 612 N N . SER A 1 95 ? 15.978 -10.628 -5.379 1.00 27.57 75 SER A N 1
ATOM 613 C CA . SER A 1 95 ? 14.853 -10.792 -6.290 1.00 32.36 75 SER A CA 1
ATOM 614 C C . SER A 1 95 ? 13.765 -9.733 -6.079 1.00 30.65 75 SER A C 1
ATOM 615 O O . SER A 1 95 ? 12.982 -9.454 -6.981 1.00 31.66 75 SER A O 1
ATOM 618 N N . VAL A 1 96 ? 13.751 -9.107 -4.921 1.00 25.50 76 VAL A N 1
ATOM 619 C CA . VAL A 1 96 ? 12.734 -8.135 -4.583 1.00 27.93 76 VAL A CA 1
ATOM 620 C C . VAL A 1 96 ? 13.434 -6.858 -4.074 1.00 26.09 76 VAL A C 1
ATOM 621 O O . VAL A 1 96 ? 13.948 -6.846 -3.008 1.00 27.61 76 VAL A O 1
ATOM 625 N N . GLU A 1 97 ? 13.417 -5.820 -4.878 1.00 24.59 77 GLU A N 1
ATOM 626 C CA . GLU A 1 97 ? 14.077 -4.583 -4.514 1.00 23.41 77 GLU A CA 1
ATOM 627 C C . GLU A 1 97 ? 13.259 -3.811 -3.462 1.00 24.91 77 GLU A C 1
ATOM 628 O O . GLU A 1 97 ? 12.072 -3.912 -3.416 1.00 27.67 77 GLU A O 1
ATOM 634 N N . GLU A 1 98 ? 13.938 -3.027 -2.639 1.00 20.00 78 GLU A N 1
ATOM 635 C CA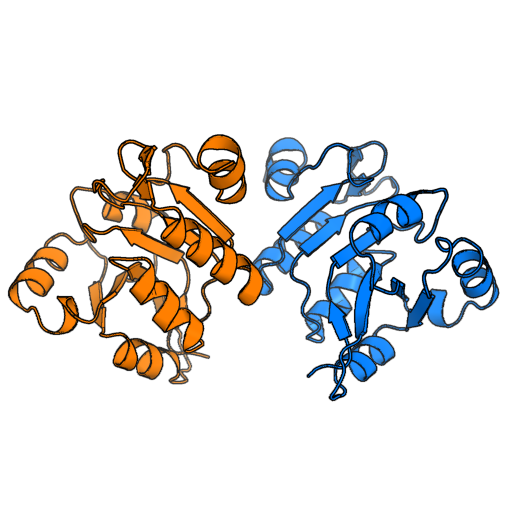 . GLU A 1 98 ? 13.256 -2.171 -1.680 1.00 21.35 78 GLU A CA 1
ATOM 636 C C . GLU A 1 98 ? 13.304 -0.737 -2.202 1.00 18.89 78 GLU A C 1
ATOM 637 O O . GLU A 1 98 ? 14.384 -0.247 -2.548 1.00 19.92 78 GLU A O 1
ATOM 643 N N . LYS A 1 99 ? 12.147 -0.074 -2.291 1.00 18.94 79 LYS A N 1
ATOM 644 C CA . LYS A 1 99 ? 12.122 1.338 -2.679 1.00 17.51 79 LYS A CA 1
ATOM 645 C C . LYS A 1 99 ? 12.639 2.198 -1.532 1.00 17.75 79 LYS A C 1
ATOM 646 O O . LYS A 1 99 ? 12.163 2.086 -0.401 1.00 19.43 79 LYS A O 1
ATOM 652 N N . VAL A 1 100 ? 13.636 3.027 -1.827 1.00 16.82 80 VAL A N 1
ATOM 653 C CA . VAL A 1 100 ? 14.238 3.882 -0.791 1.00 16.98 80 VAL A CA 1
ATOM 654 C C . VAL A 1 100 ? 14.325 5.359 -1.177 1.00 14.87 80 VAL A C 1
ATOM 655 O O . VAL A 1 100 ? 14.641 5.719 -2.320 1.00 16.20 80 VAL A O 1
ATOM 659 N N . PHE A 1 101 ? 14.030 6.202 -0.193 1.00 15.07 81 PHE A N 1
ATOM 660 C CA . PHE A 1 101 ? 14.158 7.655 -0.309 1.00 15.78 81 PHE A CA 1
ATOM 661 C C . PHE A 1 101 ? 15.441 7.962 0.466 1.00 14.63 81 PHE A C 1
ATOM 662 O O . PHE A 1 101 ? 15.481 7.777 1.688 1.00 15.32 81 PHE A O 1
ATOM 670 N N . LEU A 1 102 ? 16.496 8.358 -0.242 1.00 13.29 82 LEU A N 1
ATOM 671 C CA . LEU A 1 102 ? 17.780 8.642 0.421 1.00 13.43 82 LEU A CA 1
ATOM 672 C C . LEU A 1 102 ? 17.776 10.032 1.032 1.00 14.40 82 LEU A C 1
ATOM 673 O O . LEU A 1 102 ? 17.371 11.003 0.391 1.00 15.30 82 LEU A O 1
ATOM 678 N N . LEU A 1 103 ? 18.234 10.111 2.272 1.00 12.68 83 LEU A N 1
ATOM 679 C CA . LEU A 1 103 ? 18.343 11.376 2.970 1.00 13.18 83 LEU A CA 1
ATOM 680 C C . LEU A 1 103 ? 19.782 11.550 3.457 1.00 14.86 83 LEU A C 1
ATOM 681 O O . LEU A 1 103 ? 20.307 10.697 4.173 1.00 16.06 83 LEU A O 1
ATOM 686 N N . PHE A 1 104 ? 20.420 12.638 3.038 1.00 12.41 84 PHE A N 1
ATOM 687 C CA . PHE A 1 104 ? 21.793 12.965 3.473 1.00 13.71 84 PHE A CA 1
ATOM 688 C C . PHE A 1 104 ? 21.771 14.211 4.311 1.00 14.67 84 PHE A C 1
ATOM 689 O O . PHE A 1 104 ? 20.950 15.089 4.106 1.00 14.33 84 PHE A O 1
ATOM 697 N N . LYS A 1 105 ? 22.712 14.312 5.242 1.00 13.07 85 LYS A N 1
ATOM 698 C CA . LYS A 1 105 ? 22.878 15.534 6.001 1.00 12.70 85 LYS A CA 1
ATOM 699 C C . LYS A 1 105 ? 23.612 16.627 5.203 1.00 12.76 85 LYS A C 1
ATOM 700 O O . LYS A 1 105 ? 23.396 17.817 5.426 1.00 15.77 85 LYS A O 1
ATOM 706 N N . ASN A 1 106 ? 24.488 16.227 4.285 1.00 14.42 86 ASN A N 1
ATOM 707 C CA . ASN A 1 106 ? 25.324 17.199 3.599 1.00 13.62 86 ASN A CA 1
ATOM 708 C C . ASN A 1 106 ? 25.739 16.732 2.209 1.00 15.55 86 ASN A C 1
ATOM 709 O O . ASN A 1 106 ? 25.656 15.543 1.881 1.00 14.83 86 ASN A O 1
ATOM 714 N N . ILE A 1 107 ? 26.197 17.698 1.409 1.00 13.35 87 ILE A N 1
ATOM 715 C CA . ILE A 1 107 ? 26.633 17.441 0.047 1.00 15.02 87 ILE A CA 1
ATOM 716 C C . ILE A 1 107 ? 27.810 16.480 -0.025 1.00 14.04 87 ILE A C 1
ATOM 717 O O . ILE A 1 107 ? 27.824 15.572 -0.862 1.00 16.42 87 ILE A O 1
ATOM 722 N N . ASP A 1 108 ? 28.782 16.640 0.875 1.00 14.95 88 ASP A N 1
ATOM 723 C CA . ASP A 1 108 ? 29.934 15.767 0.831 1.00 15.71 88 ASP A CA 1
ATOM 724 C C . ASP A 1 108 ? 29.602 14.281 0.949 1.00 14.03 88 ASP A C 1
ATOM 725 O O . ASP A 1 108 ? 30.202 13.433 0.279 1.00 15.17 88 ASP A O 1
ATOM 730 N N . THR A 1 109 ? 28.652 13.942 1.818 1.00 14.93 89 THR A N 1
ATOM 731 C CA . THR A 1 109 ? 28.321 12.542 1.983 1.00 13.68 89 THR A CA 1
ATOM 732 C C . THR A 1 109 ? 27.631 12.015 0.730 1.00 13.29 89 THR A C 1
ATOM 733 O O . THR A 1 109 ? 27.876 10.891 0.306 1.00 14.44 89 THR A O 1
ATOM 737 N N . CYS A 1 110 ? 26.798 12.855 0.119 1.00 13.87 90 CYS A N 1
ATOM 738 C CA . CYS A 1 110 ? 26.176 12.489 -1.141 1.00 16.14 90 CYS A CA 1
ATOM 739 C C . CYS A 1 110 ? 27.249 12.261 -2.219 1.00 15.30 90 CYS A C 1
ATOM 740 O O . CYS A 1 110 ? 27.218 11.255 -2.926 1.00 15.12 90 CYS A O 1
ATOM 743 N N . LYS A 1 111 ? 28.219 13.169 -2.305 1.00 14.54 91 LYS A N 1
ATOM 744 C CA . LYS A 1 111 ? 29.319 13.013 -3.265 1.00 14.25 91 LYS A CA 1
ATOM 745 C C . LYS A 1 111 ? 30.068 11.703 -3.042 1.00 15.87 91 LYS A C 1
ATOM 746 O O . LYS A 1 111 ? 30.356 10.971 -3.985 1.00 17.08 91 LYS A O 1
ATOM 752 N N . ARG A 1 112 ? 30.366 11.388 -1.781 1.00 15.51 92 ARG A N 1
ATOM 753 C CA . ARG A 1 112 ? 31.057 10.135 -1.503 1.00 16.22 92 ARG A CA 1
ATOM 754 C C . ARG A 1 112 ? 30.295 8.904 -1.999 1.00 16.70 92 ARG A C 1
ATOM 755 O O . ARG A 1 112 ? 30.902 7.973 -2.570 1.00 18.67 92 ARG A O 1
ATOM 763 N N . VAL A 1 113 ? 28.976 8.860 -1.796 1.00 14.97 93 VAL A N 1
ATOM 764 C CA . VAL A 1 113 ? 28.234 7.697 -2.261 1.00 13.87 93 VAL A CA 1
ATOM 765 C C . VAL A 1 113 ? 28.099 7.666 -3.775 1.00 17.98 93 VAL A C 1
ATOM 766 O O . VAL A 1 113 ? 28.141 6.600 -4.369 1.00 18.90 93 VAL A O 1
ATOM 770 N N . MET A 1 114 ? 27.940 8.823 -4.401 1.00 17.61 94 MET A N 1
ATOM 771 C CA . MET A 1 114 ? 27.888 8.824 -5.858 1.00 17.22 94 MET A CA 1
ATOM 772 C C . MET A 1 114 ? 29.248 8.441 -6.441 1.00 19.57 94 MET A C 1
ATOM 773 O O . MET A 1 114 ? 29.317 7.687 -7.411 1.00 19.68 94 MET A O 1
ATOM 778 N N . ASP A 1 115 ? 30.325 8.937 -5.850 1.00 18.88 95 ASP A N 1
ATOM 779 C CA . ASP A 1 115 ? 31.668 8.521 -6.284 1.00 19.45 95 ASP A CA 1
ATOM 780 C C . ASP A 1 115 ? 31.906 7.025 -6.085 1.00 21.62 95 ASP A C 1
ATOM 781 O O . ASP A 1 115 ? 32.719 6.412 -6.797 1.00 24.87 95 ASP A O 1
ATOM 786 N N . GLY A 1 116 ? 31.195 6.434 -5.130 1.00 20.24 96 GLY A N 1
ATOM 787 C CA . GLY A 1 116 ? 31.274 5.009 -4.880 1.00 21.25 96 GLY A CA 1
ATOM 788 C C . GLY A 1 116 ? 30.375 4.164 -5.765 1.00 21.21 96 GLY A C 1
ATOM 789 O O . GLY A 1 116 ? 30.330 2.947 -5.617 1.00 25.11 96 GLY A O 1
ATOM 790 N N . GLY A 1 117 ? 29.630 4.813 -6.661 1.00 20.37 97 GLY A N 1
ATOM 791 C CA . GLY A 1 117 ? 28.854 4.106 -7.667 1.00 22.49 97 GLY A CA 1
ATOM 792 C C . GLY A 1 117 ? 27.356 4.018 -7.436 1.00 28.74 97 GLY A C 1
ATOM 793 O O . GLY A 1 117 ? 26.628 3.402 -8.215 1.00 26.06 97 GLY A O 1
ATOM 794 N N . LEU A 1 118 ? 26.881 4.626 -6.358 1.00 21.94 98 LEU A N 1
ATOM 795 C CA A LEU A 1 118 ? 25.459 4.593 -6.084 0.51 22.82 98 LEU A CA 1
ATOM 796 C CA B LEU A 1 118 ? 25.455 4.645 -6.048 0.49 23.22 98 LEU A CA 1
ATOM 797 C C . LEU A 1 118 ? 24.743 5.577 -7.015 1.00 17.99 98 LEU A C 1
ATOM 798 O O . LEU A 1 118 ? 25.058 6.762 -7.054 1.00 23.69 98 LEU A O 1
ATOM 807 N N . PRO A 1 119 ? 23.786 5.059 -7.800 1.00 20.26 99 PRO A N 1
ATOM 808 C CA . PRO A 1 119 ? 23.171 5.887 -8.836 1.00 20.89 99 PRO A CA 1
ATOM 809 C C . PRO A 1 119 ? 22.067 6.729 -8.255 1.00 22.18 99 PRO A C 1
ATOM 810 O O . PRO A 1 119 ? 21.066 6.221 -7.761 1.00 32.99 99 PRO A O 1
ATOM 814 N N . ILE A 1 120 ? 22.295 8.027 -8.273 1.00 20.02 100 ILE A N 1
ATOM 815 C CA . ILE A 1 120 ? 21.276 8.981 -7.894 1.00 18.34 100 ILE A CA 1
ATOM 816 C C . ILE A 1 120 ? 20.915 9.802 -9.125 1.00 19.42 100 ILE A C 1
ATOM 817 O O . ILE A 1 120 ? 21.796 10.355 -9.783 1.00 25.86 100 ILE A O 1
ATOM 822 N N . THR A 1 121 ? 19.622 9.856 -9.424 1.00 19.99 101 THR A N 1
ATOM 823 C CA . THR A 1 121 ? 19.152 10.501 -10.655 1.00 22.05 101 THR A CA 1
ATOM 824 C C . THR A 1 121 ? 18.620 11.912 -10.404 1.00 23.40 101 THR A C 1
ATOM 825 O O . THR A 1 121 ? 18.714 12.779 -11.276 1.00 22.40 101 THR A O 1
ATOM 829 N N . THR A 1 122 ? 18.049 12.125 -9.219 1.00 20.23 102 THR A N 1
ATOM 830 C CA . THR A 1 122 ? 17.498 13.416 -8.830 1.00 19.93 102 THR A CA 1
ATOM 831 C C . THR A 1 122 ? 17.987 13.719 -7.425 1.00 19.96 102 THR A C 1
ATOM 832 O O . THR A 1 122 ? 17.908 12.863 -6.538 1.00 21.84 102 THR A O 1
ATOM 836 N N . LEU A 1 123 ? 18.471 14.938 -7.229 1.00 17.99 103 LEU A N 1
ATOM 837 C CA . LEU A 1 123 ? 18.999 15.348 -5.940 1.00 16.75 103 LEU A CA 1
ATOM 838 C C . LEU A 1 123 ? 18.349 16.656 -5.537 1.00 15.33 103 LEU A C 1
ATOM 839 O O . LEU A 1 123 ? 18.586 17.699 -6.162 1.00 17.89 103 LEU A O 1
ATOM 844 N N . ASN A 1 124 ? 17.548 16.588 -4.482 1.00 14.54 104 ASN A N 1
ATOM 845 C CA . ASN A 1 124 ? 16.811 17.716 -3.944 1.00 14.40 104 ASN A CA 1
ATOM 846 C C . ASN A 1 124 ? 17.595 18.346 -2.786 1.00 19.57 104 ASN A C 1
ATOM 847 O O . ASN A 1 124 ? 17.866 17.688 -1.783 1.00 17.38 104 ASN A O 1
ATOM 852 N N . ILE A 1 125 ? 17.993 19.607 -2.944 1.00 15.88 105 ILE A N 1
ATOM 853 C CA . ILE A 1 125 ? 18.665 20.324 -1.853 1.00 14.92 105 ILE A CA 1
ATOM 854 C C . ILE A 1 125 ? 17.586 20.956 -0.965 1.00 17.73 105 ILE A C 1
ATOM 855 O O . ILE A 1 125 ? 16.928 21.933 -1.350 1.00 16.38 105 ILE A O 1
ATOM 860 N N . GLY A 1 126 ? 17.372 20.373 0.209 1.00 15.44 106 GLY A N 1
ATOM 861 C CA . GLY A 1 126 ? 16.283 20.753 1.088 1.00 14.59 106 GLY A CA 1
ATOM 862 C C . GLY A 1 126 ? 16.627 21.680 2.240 1.00 15.91 106 GLY A C 1
ATOM 863 O O . GLY A 1 126 ? 15.808 22.515 2.636 1.00 21.14 106 GLY A O 1
ATOM 864 N N . GLY A 1 127 ? 17.826 21.521 2.792 1.00 15.90 107 GLY A N 1
ATOM 865 C CA . GLY A 1 127 ? 18.219 22.305 3.956 1.00 17.49 107 GLY A CA 1
ATOM 866 C C . GLY A 1 127 ? 19.721 22.371 4.095 1.00 17.76 107 GLY A C 1
ATOM 867 O O . GLY A 1 127 ? 20.391 21.345 4.186 1.00 17.69 107 GLY A O 1
ATOM 868 N N . VAL A 1 128 ? 20.259 23.589 4.042 1.00 17.00 108 VAL A N 1
ATOM 869 C CA . VAL A 1 128 ? 21.679 23.808 4.261 1.00 16.50 108 VAL A CA 1
ATOM 870 C C . VAL A 1 128 ? 21.778 25.128 5.023 1.00 15.90 108 VAL A C 1
ATOM 871 O O . VAL A 1 128 ? 21.407 26.175 4.496 1.00 18.59 108 VAL A O 1
ATOM 875 N N . ALA A 1 129 ? 22.224 25.068 6.275 1.00 17.54 109 ALA A N 1
ATOM 876 C CA . ALA A 1 129 ? 22.183 26.254 7.131 1.00 18.11 109 ALA A CA 1
ATOM 877 C C . ALA A 1 129 ? 23.205 27.299 6.686 1.00 18.53 109 ALA A C 1
ATOM 878 O O . ALA A 1 129 ? 24.262 26.985 6.145 1.00 19.30 109 ALA A O 1
ATOM 880 N N . LYS A 1 130 ? 22.874 28.555 6.929 1.00 18.96 110 LYS A N 1
ATOM 881 C CA . LYS A 1 130 ? 23.794 29.645 6.639 1.00 20.84 110 LYS A CA 1
ATOM 882 C C . LYS A 1 130 ? 25.031 29.578 7.536 1.00 22.23 110 LYS A C 1
ATOM 883 O O . LYS A 1 130 ? 24.943 29.302 8.729 1.00 23.15 110 LYS A O 1
ATOM 889 N N . THR A 1 131 ? 26.198 29.826 6.944 1.00 20.44 111 THR A N 1
ATOM 890 C CA . THR A 1 131 ? 27.437 30.036 7.694 1.00 22.86 111 THR A CA 1
ATOM 891 C C . THR A 1 131 ? 28.096 31.212 6.990 1.00 20.22 111 THR A C 1
ATOM 892 O O . THR A 1 131 ? 27.653 31.609 5.916 1.00 21.31 111 THR A O 1
ATOM 896 N N . PRO A 1 132 ? 29.141 31.796 7.597 1.00 23.20 112 PRO A N 1
ATOM 897 C CA . PRO A 1 132 ? 29.745 32.959 6.941 1.00 25.55 112 PRO A CA 1
ATOM 898 C C . PRO A 1 132 ? 30.289 32.643 5.553 1.00 25.88 112 PRO A C 1
ATOM 899 O O . PRO A 1 132 ? 30.340 33.542 4.709 1.00 27.32 112 PRO A O 1
ATOM 903 N N . GLN A 1 133 ? 30.661 31.385 5.327 1.00 23.25 113 GLN A N 1
ATOM 904 C CA . GLN A 1 133 ? 31.244 30.946 4.061 1.00 25.09 113 GLN A CA 1
ATOM 905 C C . GLN A 1 133 ? 30.199 30.656 2.979 1.00 23.76 113 GLN A C 1
ATOM 906 O O . GLN A 1 133 ? 30.537 30.408 1.822 1.00 23.55 113 GLN A O 1
ATOM 912 N N . ARG A 1 134 ? 28.925 30.699 3.355 1.00 21.32 114 ARG A N 1
ATOM 913 C CA . ARG A 1 134 ? 27.852 30.407 2.420 1.00 21.04 114 ARG A CA 1
ATOM 914 C C . ARG A 1 134 ? 27.083 31.654 2.053 1.00 21.41 114 ARG A C 1
ATOM 915 O O . ARG A 1 134 ? 26.970 32.585 2.846 1.00 25.46 114 ARG A O 1
ATOM 923 N N . LYS A 1 135 ? 26.557 31.658 0.841 1.00 18.43 115 LYS A N 1
ATOM 924 C CA . LYS A 1 135 ? 25.688 32.724 0.365 1.00 20.88 115 LYS A CA 1
ATOM 925 C C . LYS A 1 135 ? 24.248 32.293 0.582 1.00 19.86 115 LYS A C 1
ATOM 926 O O . LYS A 1 135 ? 23.885 31.166 0.249 1.00 20.05 115 LYS A O 1
ATOM 932 N N . GLY A 1 136 ? 23.432 33.189 1.127 1.00 20.75 116 GLY A N 1
ATOM 933 C CA . GLY A 1 136 ? 22.017 32.926 1.328 1.00 18.80 116 GLY A CA 1
ATOM 934 C C . GLY A 1 136 ? 21.281 32.818 0.007 1.00 18.66 116 GLY A C 1
ATOM 935 O O . GLY A 1 136 ? 21.479 33.642 -0.885 1.00 21.08 116 GLY A O 1
ATOM 936 N N . ILE A 1 137 ? 20.441 31.792 -0.137 1.00 18.10 117 ILE A N 1
ATOM 937 C CA . ILE A 1 137 ? 19.660 31.630 -1.353 1.00 17.49 117 ILE A CA 1
ATOM 938 C C . ILE A 1 137 ? 18.178 31.655 -1.010 1.00 21.65 117 ILE A C 1
ATOM 939 O O . ILE A 1 137 ? 17.405 32.420 -1.594 1.00 27.51 117 ILE A O 1
ATOM 944 N N . SER A 1 138 ? 17.795 30.840 -0.033 1.00 22.15 118 SER A N 1
ATOM 945 C CA . SER A 1 138 ? 16.425 30.791 0.450 1.00 18.88 118 SER A CA 1
ATOM 946 C C . SER A 1 138 ? 16.418 30.663 1.965 1.00 18.41 118 SER A C 1
ATOM 947 O O . SER A 1 138 ? 17.473 30.510 2.585 1.00 20.37 118 SER A O 1
ATOM 950 N N . GLN A 1 139 ? 15.233 30.716 2.568 1.00 22.64 119 GLN A N 1
ATOM 951 C CA . GLN A 1 139 ? 15.098 30.529 4.003 1.00 23.17 119 GLN A CA 1
ATOM 952 C C . GLN A 1 139 ? 15.692 29.187 4.435 1.00 22.92 119 GLN A C 1
ATOM 953 O O . GLN A 1 139 ? 16.217 29.068 5.543 1.00 29.20 119 GLN A O 1
ATOM 957 N N . SER A 1 140 ? 15.635 28.185 3.554 1.00 21.54 120 SER A N 1
ATOM 958 C CA . SER A 1 140 ? 16.125 26.868 3.948 1.00 19.86 120 SER A CA 1
ATOM 959 C C . SER A 1 140 ? 17.519 26.544 3.437 1.00 20.48 120 SER A C 1
ATOM 960 O O . SER A 1 140 ? 18.169 25.658 3.975 1.00 18.91 120 SER A O 1
ATOM 963 N N . VAL A 1 141 ? 17.975 27.229 2.395 1.00 18.70 121 VAL A N 1
ATOM 964 C CA . VAL A 1 141 ? 19.254 26.855 1.787 1.00 15.80 121 VAL A CA 1
ATOM 965 C C . VAL A 1 141 ? 20.217 28.021 1.556 1.00 18.12 121 VAL A C 1
ATOM 966 O O . VAL A 1 141 ? 19.847 29.035 0.957 1.00 18.39 121 VAL A O 1
ATOM 970 N N . SER A 1 142 ? 21.442 27.859 2.051 1.00 19.06 122 SER A N 1
ATOM 971 C CA . SER A 1 142 ? 22.579 28.712 1.704 1.00 16.62 122 SER A CA 1
ATOM 972 C C . SER A 1 142 ? 23.694 27.804 1.187 1.00 18.28 122 SER A C 1
ATOM 973 O O . SER A 1 142 ? 23.821 26.660 1.633 1.00 18.20 122 SER A O 1
ATOM 976 N N . LEU A 1 143 ? 24.515 28.294 0.258 1.00 19.15 123 LEU A N 1
ATOM 977 C CA . LEU A 1 143 ? 25.569 27.454 -0.322 1.00 17.94 123 LEU A CA 1
ATOM 978 C C . LEU A 1 143 ? 26.853 28.246 -0.543 1.00 20.00 123 LEU A C 1
ATOM 979 O O . LEU A 1 143 ? 26.798 29.417 -0.920 1.00 21.01 123 LEU A O 1
ATOM 984 N N . SER A 1 144 ? 28.000 27.613 -0.328 1.00 17.75 124 SER A N 1
ATOM 985 C CA . SER A 1 144 ? 29.268 28.265 -0.672 1.00 20.42 124 SER A CA 1
ATOM 986 C C . SER A 1 144 ? 29.534 28.078 -2.152 1.00 23.72 124 SER A C 1
ATOM 987 O O . SER A 1 144 ? 28.951 27.218 -2.819 1.00 21.70 124 SER A O 1
ATOM 990 N N . GLU A 1 145 ? 30.450 28.879 -2.668 1.00 27.21 125 GLU A N 1
ATOM 991 C CA . GLU A 1 145 ? 30.882 28.714 -4.035 1.00 26.88 125 GLU A CA 1
ATOM 992 C C . GLU A 1 145 ? 31.440 27.299 -4.258 1.00 22.53 125 GLU A C 1
ATOM 993 O O . GLU A 1 145 ? 31.148 26.667 -5.267 1.00 24.43 125 GLU A O 1
ATOM 999 N N . ASP A 1 146 ? 32.224 26.790 -3.309 1.00 25.20 126 ASP A N 1
ATOM 1000 C CA . ASP A 1 146 ? 32.762 25.435 -3.435 1.00 26.14 126 ASP A CA 1
ATOM 1001 C C . ASP A 1 146 ? 31.651 24.391 -3.490 1.00 22.17 126 ASP A C 1
ATOM 1002 O O . ASP A 1 146 ? 31.728 23.415 -4.227 1.00 23.12 126 ASP A O 1
ATOM 1007 N N . GLU A 1 147 ? 30.603 24.601 -2.702 1.00 23.45 127 GLU A N 1
ATOM 1008 C CA . GLU A 1 147 ? 29.501 23.651 -2.689 1.00 20.23 127 GLU A CA 1
ATOM 1009 C C . GLU A 1 147 ? 28.767 23.638 -4.023 1.00 18.02 127 GLU A C 1
ATOM 1010 O O . GLU A 1 147 ? 28.375 22.579 -4.515 1.00 19.06 127 GLU A O 1
ATOM 1016 N N . VAL A 1 148 ? 28.564 24.820 -4.597 1.00 21.98 128 VAL A N 1
ATOM 1017 C CA . VAL A 1 148 ? 27.909 24.902 -5.891 1.00 20.34 128 VAL A CA 1
ATOM 1018 C C . VAL A 1 148 ? 28.773 24.231 -6.962 1.00 22.09 128 VAL A C 1
ATOM 1019 O O . VAL A 1 148 ? 28.245 23.528 -7.822 1.00 22.21 128 VAL A O 1
ATOM 1023 N N . LYS A 1 149 ? 30.092 24.422 -6.878 1.00 24.10 129 LYS A N 1
ATOM 1024 C CA . LYS A 1 149 ? 31.023 23.743 -7.783 1.00 27.20 129 LYS A CA 1
ATOM 1025 C C . LYS A 1 149 ? 30.887 22.223 -7.661 1.00 25.07 129 LYS A C 1
ATOM 1026 O O . LYS A 1 149 ? 30.877 21.496 -8.660 1.00 25.64 129 LYS A O 1
ATOM 1029 N N . THR A 1 150 ? 30.727 21.718 -6.466 1.00 20.59 130 THR A N 1
ATOM 1030 C CA . THR A 1 150 ? 30.530 20.293 -6.237 1.00 19.13 130 THR A CA 1
ATOM 1031 C C . THR A 1 150 ? 29.212 19.814 -6.839 1.00 18.28 130 THR A C 1
ATOM 1032 O O . THR A 1 150 ? 29.153 18.703 -7.411 1.00 21.32 130 THR A O 1
ATOM 1036 N N . LEU A 1 151 ? 28.174 20.567 -6.689 1.00 19.68 131 LEU A N 1
ATOM 1037 C CA . LEU A 1 151 ? 26.896 20.159 -7.251 1.00 20.24 131 LEU A CA 1
ATOM 1038 C C . LEU A 1 151 ? 26.965 20.105 -8.778 1.00 21.39 131 LEU A C 1
ATOM 1039 O O . LEU A 1 151 ? 26.461 19.168 -9.395 1.00 20.52 131 LEU A O 1
ATOM 1044 N N . LEU A 1 152 ? 27.635 21.093 -9.360 1.00 24.49 132 LEU A N 1
ATOM 1045 C CA . LEU A 1 152 ? 27.839 21.127 -10.806 1.00 25.37 132 LEU A CA 1
ATOM 1046 C C . LEU A 1 152 ? 28.631 19.917 -11.281 1.00 29.29 132 LEU A C 1
ATOM 1047 O O . LEU A 1 152 ? 28.338 19.346 -12.336 1.00 28.05 132 LEU A O 1
ATOM 1052 N N . GLU A 1 153 ? 29.632 19.526 -10.500 1.00 28.96 133 GLU A N 1
ATOM 1053 C CA . GLU A 1 153 ? 30.443 18.365 -10.834 1.00 25.45 133 GLU A CA 1
ATOM 1054 C C . GLU A 1 153 ? 29.623 17.073 -10.785 1.00 28.11 133 GLU A C 1
ATOM 1055 O O . GLU A 1 153 ? 29.790 16.190 -11.632 1.00 28.47 133 GLU A O 1
ATOM 1061 N N . LEU A 1 154 ? 28.727 16.951 -9.808 1.00 22.45 134 LEU A N 1
ATOM 1062 C CA . LEU A 1 154 ? 27.846 15.791 -9.770 1.00 24.82 134 LEU A CA 1
ATOM 1063 C C . LEU A 1 154 ? 26.932 15.744 -11.002 1.00 22.03 134 LEU A C 1
ATOM 1064 O O . LEU A 1 154 ? 26.721 14.679 -11.585 1.00 25.95 134 LEU A O 1
ATOM 1069 N N . LYS A 1 155 ? 26.388 16.899 -11.386 1.00 26.27 135 LYS A N 1
ATOM 1070 C CA . LYS A 1 155 ? 25.558 17.000 -12.587 1.00 26.69 135 LYS A CA 1
ATOM 1071 C C . LYS A 1 155 ? 26.347 16.586 -13.835 1.00 24.67 135 LYS A C 1
ATOM 1072 O O . LYS A 1 155 ? 25.870 15.798 -14.648 1.00 27.94 135 LYS A O 1
ATOM 1075 N N . THR A 1 156 ? 27.558 17.109 -13.967 1.00 21.77 136 THR A N 1
ATOM 1076 C CA . THR A 1 156 ? 28.388 16.809 -15.132 1.00 26.22 136 THR A CA 1
ATOM 1077 C C . THR A 1 156 ? 28.778 15.334 -15.217 1.00 29.12 136 THR A C 1
ATOM 1078 O O . THR A 1 156 ? 28.666 14.714 -16.276 1.00 28.04 136 THR A O 1
ATOM 1082 N N . LYS A 1 157 ? 29.228 14.771 -14.098 1.00 21.30 137 LYS A N 1
ATOM 1083 C CA . LYS A 1 157 ? 29.721 13.401 -14.079 1.00 22.24 137 LYS A CA 1
ATOM 1084 C C . LYS A 1 157 ? 28.622 12.356 -14.117 1.00 24.32 137 LYS A C 1
ATOM 1085 O O . LYS A 1 157 ? 28.789 11.303 -14.729 1.00 28.05 137 LYS A O 1
ATOM 1091 N N . TYR A 1 158 ? 27.510 12.625 -13.433 1.00 20.89 138 TYR A N 1
ATOM 1092 C CA . TYR A 1 158 ? 26.514 11.598 -13.183 1.00 21.59 138 TYR A CA 1
ATOM 1093 C C . TYR A 1 158 ? 25.134 11.912 -13.762 1.00 18.15 138 TYR A C 1
ATOM 1094 O O . TYR A 1 158 ? 24.217 11.099 -13.660 1.00 23.24 138 TYR A O 1
ATOM 1103 N N . ASN A 1 159 ? 25.000 13.093 -14.366 1.00 23.06 139 ASN A N 1
ATOM 1104 C CA . ASN A 1 159 ? 23.725 13.514 -14.966 1.00 24.32 139 ASN A CA 1
ATOM 1105 C C . ASN A 1 159 ? 22.593 13.613 -13.960 1.00 23.67 139 ASN A C 1
ATOM 1106 O O . ASN A 1 159 ? 21.437 13.375 -14.277 1.00 23.93 139 ASN A O 1
ATOM 1111 N N . VAL A 1 160 ? 22.934 13.961 -12.728 1.00 20.96 140 VAL A N 1
ATOM 1112 C CA . VAL A 1 160 ? 21.908 14.160 -11.717 1.00 23.86 140 VAL A CA 1
ATOM 1113 C C . VAL A 1 160 ? 21.161 15.480 -11.918 1.00 18.42 140 VAL A C 1
ATOM 1114 O O . VAL A 1 160 ? 21.764 16.520 -12.189 1.00 21.18 140 VAL A O 1
ATOM 1118 N N . ASP A 1 161 ? 19.842 15.426 -11.776 1.00 17.61 141 ASP A N 1
ATOM 1119 C CA . ASP A 1 161 ? 19.017 16.621 -11.823 1.00 19.45 141 ASP A CA 1
ATOM 1120 C C . ASP A 1 161 ? 19.011 17.206 -10.421 1.00 20.40 141 ASP A C 1
ATOM 1121 O O . ASP A 1 161 ? 18.456 16.598 -9.499 1.00 20.46 141 ASP A O 1
ATOM 1126 N N . VAL A 1 162 ? 19.629 18.372 -10.269 1.00 17.88 142 VAL A N 1
ATOM 1127 C CA . VAL A 1 162 ? 19.766 19.006 -8.958 1.00 16.78 142 VAL A CA 1
ATOM 1128 C C . VAL A 1 162 ? 18.884 20.233 -8.858 1.00 21.35 142 VAL A C 1
ATOM 1129 O O . VAL A 1 162 ? 18.942 21.120 -9.727 1.00 20.43 142 VAL A O 1
ATOM 1133 N N . TYR A 1 163 ? 18.079 20.288 -7.799 1.00 17.87 143 TYR A N 1
ATOM 1134 C CA . TYR A 1 163 ? 17.279 21.466 -7.511 1.00 16.07 143 TYR A CA 1
ATOM 1135 C C . TYR A 1 163 ? 17.056 21.697 -6.026 1.00 19.68 143 TYR A C 1
ATOM 1136 O O . TYR A 1 163 ? 17.120 20.760 -5.227 1.00 18.58 143 TYR A O 1
ATOM 1145 N N . LEU A 1 164 ? 16.827 22.958 -5.671 1.00 17.22 144 LEU A N 1
ATOM 1146 C CA . LEU A 1 164 ? 16.501 23.363 -4.316 1.00 15.96 144 LEU A CA 1
ATOM 1147 C C . LEU A 1 164 ? 15.001 23.368 -4.162 1.00 17.01 144 LEU A C 1
ATOM 1148 O O . LEU A 1 164 ? 14.290 23.933 -4.995 1.00 20.87 144 LEU A O 1
ATOM 1153 N N . GLN A 1 165 ? 14.511 22.754 -3.099 1.00 15.62 145 GLN A N 1
ATOM 1154 C CA . GLN A 1 165 ? 13.086 22.770 -2.792 1.00 15.61 145 GLN A CA 1
ATOM 1155 C C . GLN A 1 165 ? 12.856 22.286 -1.371 1.00 19.69 145 GLN A C 1
ATOM 1156 O O . GLN A 1 165 ? 13.287 21.188 -0.994 1.00 17.53 145 GLN A O 1
ATOM 1162 N N . MET A 1 166 ? 12.174 23.089 -0.569 1.00 16.58 146 MET A N 1
ATOM 1163 C CA . MET A 1 166 ? 12.037 22.779 0.843 1.00 17.37 146 MET A CA 1
ATOM 1164 C C . MET A 1 166 ? 11.038 21.642 1.079 1.00 20.02 146 MET A C 1
ATOM 1165 O O . MET A 1 166 ? 11.353 20.650 1.744 1.00 18.16 146 MET A O 1
ATOM 1170 N N . ILE A 1 167 ? 9.826 21.809 0.546 1.00 18.29 147 ILE A N 1
ATOM 1171 C CA . ILE A 1 167 ? 8.776 20.805 0.626 1.00 18.73 147 ILE A CA 1
ATOM 1172 C C . ILE A 1 167 ? 8.123 20.667 -0.747 1.00 18.48 147 ILE A C 1
ATOM 1173 O O . ILE A 1 167 ? 8.369 21.469 -1.644 1.00 21.19 147 ILE A O 1
ATOM 1178 N N . PRO A 1 168 ? 7.314 19.620 -0.932 1.00 20.28 148 PRO A N 1
ATOM 1179 C CA . PRO A 1 168 ? 6.859 19.351 -2.299 1.00 21.50 148 PRO A CA 1
ATOM 1180 C C . PRO A 1 168 ? 6.091 20.485 -2.968 1.00 23.38 148 PRO A C 1
ATOM 1181 O O . PRO A 1 168 ? 6.117 20.572 -4.197 1.00 24.27 148 PRO A O 1
ATOM 1185 N N . ASP A 1 169 ? 5.450 21.341 -2.183 1.00 25.48 149 ASP A N 1
ATOM 1186 C CA . ASP A 1 169 ? 4.618 22.394 -2.758 1.00 29.14 149 ASP A CA 1
ATOM 1187 C C . ASP A 1 169 ? 5.265 23.770 -2.680 1.00 31.55 149 ASP A C 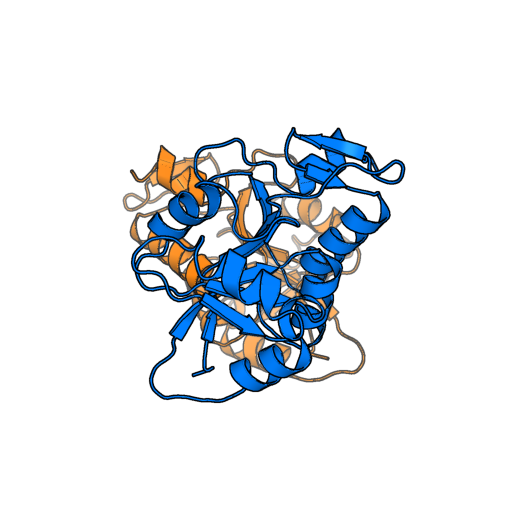1
ATOM 1188 O O . ASP A 1 169 ? 4.638 24.777 -3.028 1.00 29.52 149 ASP A O 1
ATOM 1193 N N . SER A 1 170 ? 6.516 23.831 -2.230 1.00 23.55 150 SER A N 1
ATOM 1194 C CA . SER A 1 170 ? 7.201 25.122 -2.171 1.00 21.12 150 SER A CA 1
ATOM 1195 C C . SER A 1 170 ? 8.047 25.411 -3.420 1.00 19.90 150 SER A C 1
ATOM 1196 O O . SER A 1 170 ? 8.142 24.573 -4.319 1.00 25.67 150 SER A O 1
ATOM 1199 N N . GLU A 1 171 ? 8.632 26.610 -3.492 1.00 22.54 151 GLU A N 1
ATOM 1200 C CA . GLU A 1 171 ? 9.408 27.009 -4.669 1.00 28.30 151 GLU A CA 1
ATOM 1201 C C . GLU A 1 171 ? 10.575 26.073 -5.016 1.00 26.84 151 GLU A C 1
ATOM 1202 O O . GLU A 1 171 ? 11.380 25.699 -4.155 1.00 24.90 151 GLU A O 1
ATOM 1208 N N . LYS A 1 172 ? 10.647 25.719 -6.294 1.00 26.33 152 LYS A N 1
ATOM 1209 C CA A LYS A 1 172 ? 11.709 24.882 -6.828 0.48 25.25 152 LYS A CA 1
ATOM 1210 C CA B LYS A 1 172 ? 11.716 24.884 -6.823 0.52 25.16 152 LYS A CA 1
ATOM 1211 C C . LYS A 1 172 ? 12.667 25.740 -7.651 1.00 28.50 152 LYS A C 1
ATOM 1212 O O . LYS A 1 172 ? 12.248 26.420 -8.596 1.00 28.89 152 LYS A O 1
ATOM 1223 N N . ILE A 1 173 ? 13.948 25.718 -7.289 1.00 24.83 153 ILE A N 1
ATOM 1224 C CA . ILE A 1 173 ? 14.971 26.464 -8.027 1.00 20.31 153 ILE A CA 1
ATOM 1225 C C . ILE A 1 173 ? 16.025 25.507 -8.584 1.00 23.47 153 ILE A C 1
ATOM 1226 O O . ILE A 1 173 ? 16.757 24.878 -7.821 1.00 22.20 153 ILE A O 1
ATOM 1231 N N . HIS A 1 174 ? 16.115 25.376 -9.904 1.00 24.50 154 HIS A N 1
ATOM 1232 C CA . HIS A 1 174 ? 17.124 24.488 -10.475 1.00 22.12 154 HIS A CA 1
ATOM 1233 C C . HIS A 1 174 ? 18.542 25.003 -10.263 1.00 19.18 154 HIS A C 1
ATOM 1234 O O . HIS A 1 174 ? 18.762 26.200 -10.093 1.00 21.15 154 HIS A O 1
ATOM 1241 N N . LEU A 1 175 ? 19.497 24.077 -10.248 1.00 22.08 155 LEU A N 1
ATOM 1242 C CA . LEU A 1 175 ? 20.895 24.410 -10.041 1.00 22.08 155 LEU A CA 1
ATOM 1243 C C . LEU A 1 175 ? 21.371 25.488 -11.023 1.00 25.02 155 LEU A C 1
ATOM 1244 O O . LEU A 1 175 ? 22.075 26.418 -10.635 1.00 24.64 155 LEU A O 1
ATOM 1249 N N . THR A 1 176 ? 20.992 25.361 -12.290 1.00 27.86 156 THR A N 1
ATOM 1250 C CA . THR A 1 176 ? 21.453 26.325 -13.289 1.00 30.74 156 THR A CA 1
ATOM 1251 C C . THR A 1 176 ? 21.006 27.745 -12.944 1.00 27.08 156 THR A C 1
ATOM 1252 O O . THR A 1 176 ? 21.751 28.709 -13.151 1.00 26.19 156 THR A O 1
ATOM 1256 N N . THR A 1 177 ? 19.797 27.863 -12.397 1.00 25.04 157 THR A N 1
ATOM 1257 C CA . THR A 1 177 ? 19.251 29.154 -11.980 1.00 25.64 157 THR A CA 1
ATOM 1258 C C . THR A 1 177 ? 19.998 29.699 -10.774 1.00 31.56 157 THR A C 1
ATOM 1259 O O . THR A 1 177 ? 20.203 30.910 -10.647 1.00 28.46 157 THR A O 1
ATOM 1263 N N . VAL A 1 178 ? 20.399 28.797 -9.880 1.00 25.24 158 VAL A N 1
ATOM 1264 C CA . VAL A 1 178 ? 21.183 29.181 -8.717 1.00 22.50 158 VAL A CA 1
ATOM 1265 C C . VAL A 1 178 ? 22.489 29.837 -9.148 1.00 25.55 158 VAL A C 1
ATOM 1266 O O . VAL A 1 178 ? 22.884 30.885 -8.618 1.00 27.53 158 VAL A O 1
ATOM 1270 N N . VAL A 1 179 ? 23.169 29.208 -10.096 1.00 24.92 159 VAL A N 1
ATOM 1271 C CA . VAL A 1 179 ? 24.444 29.730 -10.564 1.00 29.18 159 VAL A CA 1
ATOM 1272 C C . VAL A 1 179 ? 24.250 31.092 -11.228 1.00 32.92 159 VAL A C 1
ATOM 1273 O O . VAL A 1 179 ? 24.956 32.050 -10.924 1.00 35.80 159 VAL A O 1
ATOM 1277 N N . GLU A 1 180 ? 23.276 31.173 -12.126 1.00 30.83 160 GLU A N 1
ATOM 1278 C CA . GLU A 1 180 ? 23.019 32.415 -12.858 1.00 34.08 160 GLU A CA 1
ATOM 1279 C C . GLU A 1 180 ? 22.707 33.604 -11.957 1.00 34.93 160 GLU A C 1
ATOM 1280 O O . GLU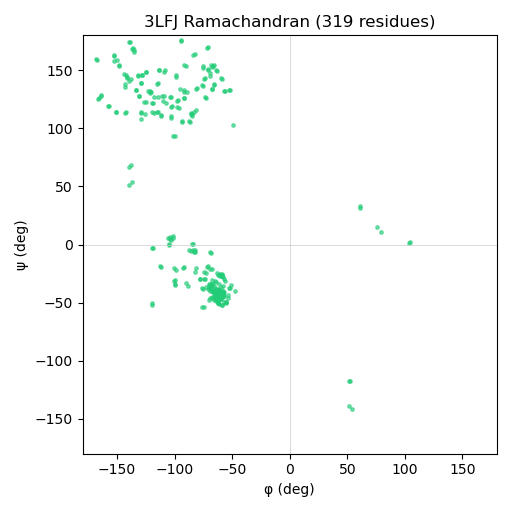 A 1 180 ? 23.216 34.703 -12.181 1.00 35.73 160 GLU A O 1
ATOM 1286 N N . LYS A 1 181 ? 21.876 33.392 -10.942 1.00 29.82 161 LYS A N 1
ATOM 1287 C CA . LYS A 1 181 ? 21.438 34.482 -10.076 1.00 29.69 161 LYS A CA 1
ATOM 1288 C C . LYS A 1 181 ? 22.343 34.767 -8.882 1.00 38.04 161 LYS A C 1
ATOM 1289 O O . LYS A 1 181 ? 22.489 35.922 -8.475 1.00 36.80 161 LYS A O 1
ATOM 1295 N N . TYR A 1 182 ? 22.930 33.722 -8.304 1.00 31.52 162 TYR A N 1
ATOM 1296 C CA . TYR A 1 182 ? 23.628 33.863 -7.026 1.00 31.47 162 TYR A CA 1
ATOM 1297 C C . TYR A 1 182 ? 25.140 33.695 -7.105 1.00 35.84 162 TYR A C 1
ATOM 1298 O O . TYR A 1 182 ? 25.860 34.125 -6.198 1.00 35.66 162 TYR A O 1
ATOM 1307 N N . PHE A 1 183 ? 25.618 33.066 -8.175 1.00 30.02 163 PHE A N 1
ATOM 1308 C CA . PHE A 1 183 ? 27.051 32.843 -8.364 1.00 34.03 163 PHE A CA 1
ATOM 1309 C C . PHE A 1 183 ? 27.487 33.065 -9.809 1.00 40.42 163 PHE A C 1
ATOM 1310 O O . PHE A 1 183 ? 28.142 32.203 -10.397 1.00 37.97 163 PHE A O 1
ATOM 1318 N N . PRO A 1 184 ? 27.127 34.225 -10.384 1.00 49.03 164 PRO A N 1
ATOM 1319 C CA . PRO A 1 184 ? 27.402 34.530 -11.793 1.00 54.57 164 PRO A CA 1
ATOM 1320 C C . PRO A 1 184 ? 28.859 34.256 -12.164 1.00 57.41 164 PRO A C 1
ATOM 1321 O O . PRO A 1 184 ? 29.742 35.050 -11.831 1.00 60.90 164 PRO A O 1
ATOM 1325 N N . GLU A 1 185 ? 29.094 33.138 -12.848 1.00 52.87 165 GLU A N 1
ATOM 1326 C CA . GLU A 1 185 ? 30.443 32.688 -13.179 1.00 49.27 165 GLU A CA 1
ATOM 1327 C C . GLU A 1 185 ? 30.393 31.306 -13.819 1.00 47.46 165 GLU A C 1
ATOM 1328 O O . GLU A 1 185 ? 30.088 30.314 -13.153 1.00 41.73 165 GLU A O 1
ATOM 1330 N N . SER B 1 19 ? 38.210 3.570 -22.527 1.00 48.58 -1 SER B N 1
ATOM 1331 C CA . SER B 1 19 ? 37.028 4.393 -22.761 1.00 45.66 -1 SER B CA 1
ATOM 1332 C C . SER B 1 19 ? 36.250 3.930 -23.987 1.00 36.49 -1 SER B C 1
ATOM 1333 O O . SER B 1 19 ? 36.808 3.354 -24.916 1.00 28.95 -1 SER B O 1
ATOM 1336 N N . HIS B 1 20 ? 34.947 4.177 -23.988 1.00 29.61 0 HIS B N 1
ATOM 1337 C CA . HIS B 1 20 ? 34.148 3.888 -25.163 1.00 22.62 0 HIS B CA 1
ATOM 1338 C C . HIS B 1 20 ? 34.611 4.760 -26.318 1.00 21.69 0 HIS B C 1
ATOM 1339 O O . HIS B 1 20 ? 35.084 5.874 -26.118 1.00 26.84 0 HIS B O 1
ATOM 1346 N N . MET B 1 21 ? 34.452 4.241 -27.525 1.00 22.32 1 MET B N 1
ATOM 1347 C CA . MET B 1 21 ? 34.913 4.920 -28.733 1.00 21.30 1 MET B CA 1
ATOM 1348 C C . MET B 1 21 ? 34.379 6.352 -28.822 1.00 24.78 1 MET B C 1
ATOM 1349 O O . MET B 1 21 ? 35.078 7.259 -29.283 1.00 24.23 1 MET B O 1
ATOM 1354 N N . TRP B 1 22 ? 33.134 6.550 -28.395 1.00 20.59 2 TRP B N 1
ATOM 1355 C CA . TRP B 1 22 ? 32.496 7.862 -28.475 1.00 20.34 2 TRP B CA 1
ATOM 1356 C C . TRP B 1 22 ? 32.208 8.439 -27.102 1.00 20.77 2 TRP B C 1
ATOM 1357 O O . TRP B 1 22 ? 31.735 7.727 -26.218 1.00 21.64 2 TRP B O 1
ATOM 1368 N N . LYS B 1 23 ? 32.445 9.741 -26.954 1.00 20.70 3 LYS B N 1
ATOM 1369 C CA . LYS B 1 23 ? 31.869 10.502 -25.852 1.00 18.77 3 LYS B CA 1
ATOM 1370 C C . LYS B 1 23 ? 30.706 11.3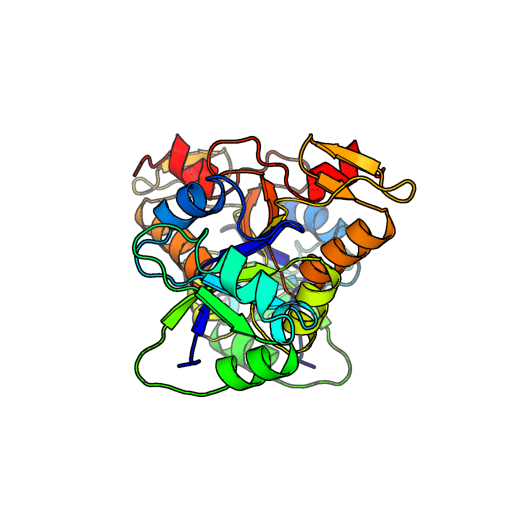27 -26.406 1.00 15.62 3 LYS B C 1
ATOM 1371 O O . LYS B 1 23 ? 30.899 12.186 -27.274 1.00 18.61 3 LYS B O 1
ATOM 1377 N N . ILE B 1 24 ? 29.514 11.070 -25.896 1.00 17.44 4 ILE B N 1
ATOM 1378 C CA . ILE B 1 24 ? 28.324 11.697 -26.462 1.00 17.17 4 ILE B CA 1
ATOM 1379 C C . ILE B 1 24 ? 28.145 13.061 -25.824 1.00 19.73 4 ILE B C 1
ATOM 1380 O O . ILE B 1 24 ? 27.848 13.164 -24.629 1.00 21.19 4 ILE B O 1
ATOM 1385 N N . VAL B 1 25 ? 28.327 14.110 -26.616 1.00 16.77 5 VAL B N 1
ATOM 1386 C CA . VAL B 1 25 ? 28.228 15.460 -26.054 1.00 16.89 5 VAL B CA 1
ATOM 1387 C C . VAL B 1 25 ? 26.835 16.0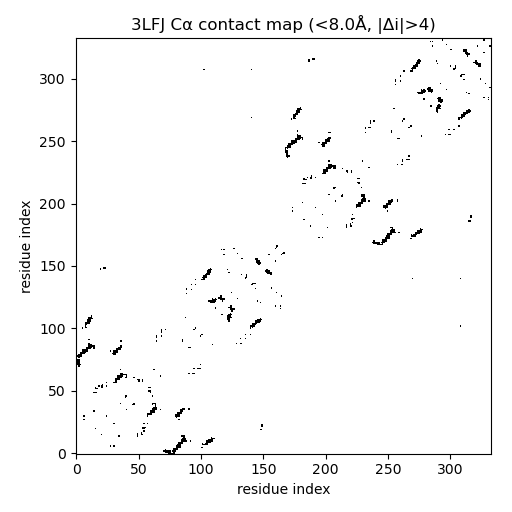56 -26.168 1.00 18.16 5 VAL B C 1
ATOM 1388 O O . VAL B 1 25 ? 26.502 16.988 -25.439 1.00 20.10 5 VAL B O 1
ATOM 1392 N N . PHE B 1 26 ? 26.024 15.513 -27.080 1.00 16.18 6 PHE B N 1
ATOM 1393 C CA . PHE B 1 26 ? 24.671 16.013 -27.296 1.00 15.99 6 PHE B CA 1
ATOM 1394 C C . PHE B 1 26 ? 23.939 14.994 -28.149 1.00 16.16 6 PHE B C 1
ATOM 1395 O O . PHE B 1 26 ? 24.577 14.187 -28.827 1.00 15.83 6 PHE B O 1
ATOM 1403 N N . ALA B 1 27 ? 22.610 15.029 -28.108 1.00 14.61 7 ALA B N 1
ATOM 1404 C CA . ALA B 1 27 ? 21.777 14.210 -28.987 1.00 15.40 7 ALA B CA 1
ATOM 1405 C C . ALA B 1 27 ? 20.560 15.018 -29.387 1.00 16.85 7 ALA B C 1
ATOM 1406 O O . ALA B 1 27 ? 19.934 15.684 -28.554 1.00 16.39 7 ALA B O 1
ATOM 1408 N N . ARG B 1 28 ? 20.229 14.956 -30.667 1.00 13.70 8 ARG B N 1
ATOM 1409 C CA . ARG B 1 28 ? 19.138 15.745 -31.229 1.00 14.07 8 ARG B CA 1
ATOM 1410 C C . ARG B 1 28 ? 18.313 14.896 -32.193 1.00 14.68 8 ARG B C 1
ATOM 1411 O O . ARG B 1 28 ? 18.856 14.065 -32.931 1.00 14.37 8 ARG B O 1
ATOM 1419 N N . ILE B 1 29 ? 17.001 15.114 -32.175 1.00 14.08 9 ILE B N 1
ATOM 1420 C CA . ILE B 1 29 ? 16.100 14.472 -33.137 1.00 13.38 9 ILE B CA 1
ATOM 1421 C C . ILE B 1 29 ? 15.606 15.556 -34.079 1.00 13.81 9 ILE B C 1
ATOM 1422 O O . ILE B 1 29 ? 15.048 16.579 -33.646 1.00 15.72 9 ILE B O 1
ATOM 1427 N N . ASP B 1 30 ? 15.831 15.366 -35.373 1.00 13.42 10 ASP B N 1
ATOM 1428 C CA . ASP B 1 30 ? 15.368 16.332 -36.373 1.00 13.03 10 ASP B CA 1
ATOM 1429 C C . ASP B 1 30 ? 15.116 15.548 -37.636 1.00 14.83 10 ASP B C 1
ATOM 1430 O O . ASP B 1 30 ? 16.044 14.960 -38.202 1.00 13.62 10 ASP B O 1
ATOM 1435 N N . ASP B 1 31 ? 13.849 15.470 -38.051 1.00 13.30 11 ASP B N 1
ATOM 1436 C CA . ASP B 1 31 ? 13.521 14.625 -39.192 1.00 14.60 11 ASP B CA 1
ATOM 1437 C C . ASP B 1 31 ? 14.056 15.144 -40.522 1.00 16.13 11 ASP B C 1
ATOM 1438 O O . ASP B 1 31 ? 13.981 14.442 -41.534 1.00 16.68 11 ASP B O 1
ATOM 1443 N N . ARG B 1 32 ? 14.633 16.343 -40.518 1.00 15.84 12 ARG B N 1
ATOM 1444 C CA A ARG B 1 32 ? 15.283 16.886 -41.703 0.49 16.23 12 ARG B CA 1
ATOM 1445 C CA B ARG B 1 32 ? 15.295 16.827 -41.722 0.51 16.75 12 ARG B CA 1
ATOM 1446 C C . ARG B 1 32 ? 16.806 16.899 -41.536 1.00 16.93 12 ARG B C 1
ATOM 1447 O O . ARG B 1 32 ? 17.525 17.427 -42.387 1.00 15.75 12 ARG B O 1
ATOM 1462 N N . LEU B 1 33 ? 17.283 16.314 -40.430 1.00 15.58 13 LEU B N 1
ATOM 1463 C CA . LEU B 1 33 ? 18.728 16.102 -40.208 1.00 15.57 13 LEU B CA 1
ATOM 1464 C C . LEU B 1 33 ? 19.594 17.353 -40.396 1.00 16.40 13 LEU B C 1
ATOM 1465 O O . LEU B 1 33 ? 19.446 18.317 -39.658 1.00 16.46 13 LEU B O 1
ATOM 1470 N N . ILE B 1 34 ? 20.503 17.337 -41.369 1.00 15.75 14 ILE B N 1
ATOM 1471 C CA . ILE B 1 34 ? 21.339 18.500 -41.626 1.00 16.95 14 ILE B CA 1
ATOM 1472 C C . ILE B 1 34 ? 20.682 19.358 -42.706 1.00 16.88 14 ILE B C 1
ATOM 1473 O O . ILE B 1 34 ? 20.660 18.991 -43.875 1.00 20.12 14 ILE B O 1
ATOM 1478 N N . HIS B 1 35 ? 20.130 20.490 -42.282 1.00 17.25 15 HIS B N 1
ATOM 1479 C CA . HIS B 1 35 ? 19.399 21.364 -43.188 1.00 17.06 15 HIS B CA 1
ATOM 1480 C C . HIS B 1 35 ? 19.624 22.827 -42.841 1.00 19.21 15 HIS B C 1
ATOM 1481 O O . HIS B 1 35 ? 19.756 23.183 -41.680 1.00 18.02 15 HIS B O 1
ATOM 1488 N N . GLY B 1 36 ? 19.642 23.677 -43.862 1.00 21.05 16 GLY B N 1
ATOM 1489 C CA . GLY B 1 36 ? 19.844 25.098 -43.631 1.00 22.83 16 GLY B CA 1
ATOM 1490 C C . GLY B 1 36 ? 21.107 25.357 -42.824 1.00 21.77 16 GLY B C 1
ATOM 1491 O O . GLY B 1 36 ? 22.122 24.688 -43.008 1.00 23.63 16 GLY B O 1
ATOM 1492 N N . GLN B 1 37 ? 21.033 26.324 -41.919 1.00 21.70 17 GLN B N 1
ATOM 1493 C CA . GLN B 1 37 ? 22.169 26.644 -41.065 1.00 22.92 17 GLN B CA 1
ATOM 1494 C C . GLN B 1 37 ? 22.011 26.050 -39.673 1.00 25.18 17 GLN B C 1
ATOM 1495 O O . GLN B 1 37 ? 22.792 26.341 -38.773 1.00 21.25 17 GLN B O 1
ATOM 1501 N N . VAL B 1 38 ? 20.990 25.224 -39.483 1.00 19.43 18 VAL B N 1
ATOM 1502 C CA . VAL B 1 38 ? 20.649 24.769 -38.140 1.00 19.27 18 VAL B CA 1
ATOM 1503 C C . VAL B 1 38 ? 21.805 24.063 -37.436 1.00 20.38 18 VAL B C 1
ATOM 1504 O O . VAL B 1 38 ? 22.134 24.381 -36.293 1.00 19.27 18 VAL B O 1
ATOM 1508 N N . MET B 1 39 ? 22.430 23.109 -38.114 1.00 19.42 19 MET B N 1
ATOM 1509 C CA . MET B 1 39 ? 23.526 22.383 -37.489 1.00 18.02 19 MET B CA 1
ATOM 1510 C C . MET B 1 39 ? 24.801 23.213 -37.361 1.00 21.41 19 MET B C 1
ATOM 1511 O O . MET B 1 39 ? 25.640 22.937 -36.505 1.00 21.31 19 MET B O 1
ATOM 1516 N N . THR B 1 40 ? 24.961 24.218 -38.218 1.00 17.99 20 THR B N 1
ATOM 1517 C CA . THR B 1 40 ? 26.096 25.117 -38.089 1.00 22.77 20 THR B CA 1
ATOM 1518 C C . THR B 1 40 ? 25.969 25.878 -36.771 1.00 22.19 20 THR B C 1
ATOM 1519 O O . THR B 1 40 ? 26.946 26.012 -36.020 1.00 24.50 20 THR B O 1
ATOM 1523 N N . ARG B 1 41 ? 24.751 26.312 -36.449 1.00 18.70 21 ARG B N 1
ATOM 1524 C CA . ARG B 1 41 ? 24.499 26.937 -35.155 1.00 18.32 21 ARG B CA 1
ATOM 1525 C C . ARG B 1 41 ? 24.761 25.988 -33.988 1.00 20.83 21 ARG B C 1
ATOM 1526 O O . ARG B 1 41 ? 25.478 26.328 -33.050 1.00 23.38 21 ARG B O 1
ATOM 1534 N N . TRP B 1 42 ? 24.207 24.778 -34.049 1.00 18.41 22 TRP B N 1
ATOM 1535 C CA . TRP B 1 42 ? 24.383 23.852 -32.943 1.00 17.07 22 TRP B CA 1
ATOM 1536 C C . TRP B 1 42 ? 25.853 23.491 -32.706 1.00 16.77 22 TRP B C 1
ATOM 1537 O O . TRP B 1 42 ? 26.293 23.396 -31.564 1.00 19.88 22 TRP B O 1
ATOM 1548 N N . MET B 1 43 ? 26.607 23.276 -33.779 1.00 18.17 23 MET B N 1
ATOM 1549 C CA . MET B 1 43 ? 27.975 22.797 -33.605 1.00 17.91 23 MET B CA 1
ATOM 1550 C C . MET B 1 43 ? 28.916 23.839 -33.022 1.00 21.43 23 MET B C 1
ATOM 1551 O O . MET B 1 43 ? 29.957 23.485 -32.496 1.00 20.71 23 MET B O 1
ATOM 1556 N N . LYS B 1 44 ? 28.540 25.112 -33.095 1.00 21.28 24 LYS B N 1
ATOM 1557 C CA . LYS B 1 44 ? 29.355 26.154 -32.455 1.00 23.53 24 LYS B CA 1
ATOM 1558 C C . LYS B 1 44 ? 29.519 25.906 -30.958 1.00 23.64 24 LYS B C 1
ATOM 1559 O O . LYS B 1 44 ? 30.508 26.325 -30.350 1.00 25.36 24 LYS B O 1
ATOM 1565 N N . GLY B 1 45 ? 28.543 25.231 -30.365 1.00 22.19 25 GLY B N 1
ATOM 1566 C CA . GLY B 1 45 ? 28.577 24.908 -28.955 1.00 24.35 25 GLY B CA 1
ATOM 1567 C C . GLY B 1 45 ? 29.361 23.655 -28.613 1.00 24.65 25 GLY B C 1
ATOM 1568 O O . GLY B 1 45 ? 29.522 23.341 -27.440 1.00 24.94 25 GLY B O 1
ATOM 1569 N N . PHE B 1 46 ? 29.836 22.940 -29.635 1.00 23.22 26 PHE B N 1
ATOM 1570 C CA . PHE B 1 46 ? 30.560 21.679 -29.445 1.00 21.10 26 PHE B CA 1
ATOM 1571 C C . PHE B 1 46 ? 31.749 21.632 -30.393 1.00 26.39 26 PHE B C 1
ATOM 1572 O O . PHE B 1 46 ? 31.784 20.843 -31.338 1.00 24.69 26 PHE B O 1
ATOM 1580 N N . PRO B 1 47 ? 32.739 22.499 -30.135 1.00 29.50 27 PRO B N 1
ATOM 1581 C CA . PRO B 1 47 ? 33.914 22.792 -30.970 1.00 31.88 27 PRO B CA 1
ATOM 1582 C C . PRO B 1 47 ? 34.690 21.590 -31.515 1.00 34.43 27 PRO B C 1
ATOM 1583 O O . PRO B 1 47 ? 35.152 21.633 -32.658 1.00 37.78 27 PRO B O 1
ATOM 1587 N N . GLU B 1 48 ? 34.866 20.553 -30.710 1.00 29.43 28 GLU B N 1
ATOM 1588 C CA . GLU B 1 48 ? 35.738 19.458 -31.112 1.00 32.09 28 GLU B CA 1
ATOM 1589 C C . GLU B 1 48 ? 34.960 18.214 -31.559 1.00 30.79 28 GLU B C 1
ATOM 1590 O O . GLU B 1 48 ? 35.541 17.167 -31.856 1.00 31.74 28 GLU B O 1
ATOM 1592 N N . ALA B 1 49 ? 33.644 18.335 -31.617 1.00 22.11 29 ALA B N 1
ATOM 1593 C CA . ALA B 1 49 ? 32.803 17.184 -31.918 1.00 22.83 29 ALA B CA 1
ATOM 1594 C C . ALA B 1 49 ? 32.526 16.974 -33.406 1.00 22.85 29 ALA B C 1
ATOM 1595 O O . ALA B 1 49 ? 32.563 17.910 -34.217 1.00 24.18 29 ALA B O 1
ATOM 1597 N N . SER B 1 50 ? 32.262 15.718 -33.746 1.00 18.92 30 SER B N 1
ATOM 1598 C CA A SER B 1 50 ? 31.768 15.414 -35.074 0.50 20.71 30 SER B CA 1
ATOM 1599 C CA B SER B 1 50 ? 31.783 15.311 -35.062 0.50 20.99 30 SER B CA 1
ATOM 1600 C C . SER B 1 50 ? 30.278 15.119 -34.986 1.00 17.37 30 SER B C 1
ATOM 1601 O O . SER B 1 50 ? 29.728 14.953 -33.905 1.00 19.08 30 SER B O 1
ATOM 1606 N N . ILE B 1 51 ? 29.639 15.100 -36.140 1.00 14.93 31 ILE B N 1
ATOM 1607 C CA . ILE B 1 51 ? 28.216 14.760 -36.223 1.00 15.95 31 ILE B CA 1
ATOM 1608 C C . ILE B 1 51 ? 28.091 13.293 -36.605 1.00 16.53 31 ILE B C 1
ATOM 1609 O O . ILE B 1 51 ? 28.643 12.860 -37.606 1.00 18.20 31 ILE B O 1
ATOM 1614 N N . VAL B 1 52 ? 27.388 12.522 -35.783 1.00 14.89 32 VAL B N 1
ATOM 1615 C CA . VAL B 1 52 ? 27.102 11.135 -36.095 1.00 14.08 32 VAL B CA 1
ATOM 1616 C C . VAL B 1 52 ? 25.600 11.020 -36.267 1.00 14.36 32 VAL B C 1
ATOM 1617 O O . VAL B 1 52 ? 24.838 11.215 -35.321 1.00 13.99 32 VAL B O 1
ATOM 1621 N N . ILE B 1 53 ? 25.181 10.725 -37.491 1.00 13.31 33 ILE B N 1
ATOM 1622 C CA . ILE B 1 53 ? 23.769 10.469 -37.777 1.00 12.99 33 ILE B CA 1
ATOM 1623 C C . ILE B 1 53 ? 23.538 8.989 -37.648 1.00 13.01 33 ILE B C 1
ATOM 1624 O O . ILE B 1 53 ? 24.248 8.197 -38.267 1.00 13.45 33 ILE B O 1
ATOM 1629 N N . ILE B 1 54 ? 22.563 8.616 -36.827 1.00 13.19 34 ILE B N 1
ATOM 1630 C CA . ILE B 1 54 ? 22.206 7.209 -36.676 1.00 13.63 34 ILE B CA 1
ATOM 1631 C C . ILE B 1 54 ? 20.824 7.027 -37.280 1.00 12.02 34 ILE B C 1
ATOM 1632 O O . ILE B 1 54 ? 19.819 7.546 -36.765 1.00 13.27 34 ILE B O 1
ATOM 1637 N N . ASP B 1 55 ? 20.774 6.307 -38.404 1.00 13.28 35 ASP B N 1
ATOM 1638 C CA . ASP B 1 55 ? 19.523 6.047 -39.095 1.00 13.61 35 ASP B CA 1
ATOM 1639 C C . ASP B 1 55 ? 19.716 4.893 -40.080 1.00 14.41 35 ASP B C 1
ATOM 1640 O O . ASP B 1 55 ? 20.620 4.937 -40.920 1.00 14.58 35 ASP B O 1
ATOM 1645 N N . ASP B 1 56 ? 18.851 3.885 -40.004 1.00 13.49 36 ASP B N 1
ATOM 1646 C CA . ASP B 1 56 ? 18.996 2.706 -40.862 1.00 12.38 36 ASP B CA 1
ATOM 1647 C C . ASP B 1 56 ? 18.724 3.046 -42.312 1.00 15.53 36 ASP B C 1
ATOM 1648 O O . ASP B 1 56 ? 19.355 2.453 -43.190 1.00 17.01 36 ASP B O 1
ATOM 1653 N N . GLU B 1 57 ? 17.78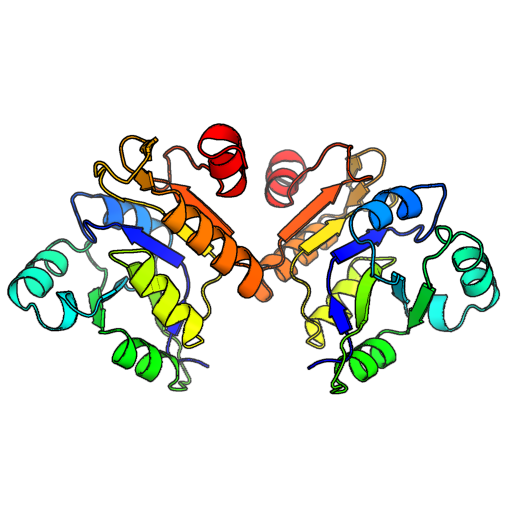9 3.959 -42.570 1.00 15.02 37 GLU B N 1
ATOM 1654 C CA . GLU B 1 57 ? 17.480 4.345 -43.965 1.00 17.39 37 GLU B CA 1
ATOM 1655 C C . GLU B 1 57 ? 18.635 5.128 -44.568 1.00 15.38 37 GLU B C 1
ATOM 1656 O O . GLU B 1 57 ? 19.043 4.867 -45.702 1.00 16.87 37 GLU B O 1
ATOM 1662 N N . LEU B 1 58 ? 19.171 6.100 -43.839 1.00 12.73 38 LEU B N 1
ATOM 1663 C CA . LEU B 1 58 ? 20.231 6.931 -44.421 1.00 12.73 38 LEU B CA 1
ATOM 1664 C C . LEU B 1 58 ? 21.475 6.085 -44.639 1.00 12.15 38 LEU B C 1
ATOM 1665 O O . LEU B 1 58 ? 22.242 6.309 -45.574 1.00 13.72 38 LEU B O 1
ATOM 1670 N N . ALA B 1 59 ? 21.661 5.080 -43.790 1.00 13.55 39 ALA B N 1
ATOM 1671 C CA . ALA B 1 59 ? 22.885 4.301 -43.853 1.00 13.51 39 ALA B CA 1
ATOM 1672 C C . ALA B 1 59 ? 23.085 3.639 -45.192 1.00 14.80 39 ALA B C 1
ATOM 1673 O O . ALA B 1 59 ? 24.231 3.379 -45.577 1.00 18.54 39 ALA B O 1
ATOM 1675 N N . VAL B 1 60 ? 21.996 3.359 -45.881 1.00 13.97 40 VAL B N 1
ATOM 1676 C CA . VAL B 1 60 ? 22.109 2.721 -47.197 1.00 14.49 40 VAL B CA 1
ATOM 1677 C C . VAL B 1 60 ? 21.850 3.675 -48.349 1.00 17.67 40 VAL B C 1
ATOM 1678 O O . VAL B 1 60 ? 21.971 3.256 -49.507 1.00 20.86 40 VAL B O 1
ATOM 1682 N N . ASP B 1 61 ? 21.574 4.949 -48.046 1.00 12.93 41 ASP B N 1
ATOM 1683 C CA . ASP B 1 61 ? 21.128 5.944 -49.043 1.00 12.70 41 ASP B CA 1
ATOM 1684 C C . ASP B 1 61 ? 22.298 6.840 -49.432 1.00 13.18 41 ASP B C 1
ATOM 1685 O O . ASP B 1 61 ? 22.605 7.829 -48.762 1.00 14.49 41 ASP B O 1
ATOM 1690 N N . GLU B 1 62 ? 22.980 6.469 -50.506 1.00 14.02 42 GLU B N 1
ATOM 1691 C CA . GLU B 1 62 ? 24.197 7.186 -50.868 1.00 15.13 42 GLU B CA 1
ATOM 1692 C C . GLU B 1 62 ? 23.922 8.620 -51.314 1.00 13.40 42 GLU B C 1
ATOM 1693 O O . GLU B 1 62 ? 24.728 9.515 -51.047 1.00 14.52 42 GLU B O 1
ATOM 1699 N N . PHE B 1 63 ? 22.781 8.836 -51.965 1.00 14.55 43 PHE B N 1
ATOM 1700 C CA . PHE B 1 63 ? 22.415 10.167 -52.427 1.00 12.62 43 PHE B CA 1
ATOM 1701 C C . PHE B 1 63 ? 22.277 11.124 -51.252 1.00 13.66 43 PHE B C 1
ATOM 1702 O O . PHE B 1 63 ? 22.869 12.208 -51.242 1.00 14.57 43 PHE B O 1
ATOM 1710 N N . MET B 1 64 ? 21.496 10.722 -50.249 1.00 15.49 44 MET B N 1
ATOM 1711 C CA . MET B 1 64 ? 21.285 11.604 -49.109 1.00 15.83 44 MET B CA 1
ATOM 1712 C C . MET B 1 64 ? 22.510 11.690 -48.198 1.00 17.30 44 MET B C 1
ATOM 1713 O O . MET B 1 64 ? 22.748 12.735 -47.584 1.00 16.19 44 MET B O 1
ATOM 1718 N N . LYS B 1 65 ? 23.309 10.627 -48.124 1.00 14.56 45 LYS B N 1
ATOM 1719 C CA . LYS B 1 65 ? 24.545 10.728 -47.362 1.00 14.69 45 LYS B CA 1
ATOM 1720 C C . LYS B 1 65 ? 25.396 11.835 -47.970 1.00 16.88 45 LYS B C 1
ATOM 1721 O O . LYS B 1 65 ? 25.983 12.620 -47.241 1.00 18.52 45 LYS B O 1
ATOM 1727 N N . ASN B 1 66 ? 25.434 11.906 -49.299 1.00 16.05 46 ASN B N 1
ATOM 1728 C CA . ASN B 1 66 ? 26.215 12.968 -49.935 1.00 16.99 46 ASN B CA 1
ATOM 1729 C C . ASN B 1 66 ? 25.602 14.343 -49.673 1.00 16.62 46 ASN B C 1
ATOM 1730 O O . ASN B 1 66 ? 26.317 15.292 -49.342 1.00 17.69 46 ASN B O 1
ATOM 1735 N N . ILE B 1 67 ? 24.276 14.459 -49.810 1.00 14.29 47 ILE B N 1
ATOM 1736 C CA . ILE B 1 67 ? 23.613 15.743 -49.536 1.00 16.48 47 ILE B CA 1
ATOM 1737 C C . ILE B 1 67 ? 23.944 16.236 -48.122 1.00 17.43 47 ILE B C 1
ATOM 1738 O O . ILE B 1 67 ? 24.331 17.392 -47.924 1.00 17.62 47 ILE B O 1
ATOM 1743 N N . TYR B 1 68 ? 23.793 15.370 -47.125 1.00 16.27 48 TYR B N 1
ATOM 1744 C CA . TYR B 1 68 ? 24.036 15.794 -45.752 1.00 17.09 48 TYR B CA 1
ATOM 1745 C C . TYR B 1 68 ? 25.512 16.102 -45.476 1.00 18.67 48 TYR B C 1
ATOM 1746 O O . TYR B 1 68 ? 25.818 17.023 -44.707 1.00 18.81 48 TYR B O 1
ATOM 1755 N N . THR B 1 69 ? 26.424 15.352 -46.096 1.00 17.31 49 THR B N 1
ATOM 1756 C CA . THR B 1 69 ? 27.853 15.593 -45.915 1.00 19.47 49 THR B CA 1
ATOM 1757 C C . THR B 1 69 ? 28.212 16.979 -46.482 1.00 22.05 49 THR B C 1
ATOM 1758 O O . THR B 1 69 ? 28.927 17.750 -45.843 1.00 25.54 49 THR B O 1
ATOM 1762 N N . MET B 1 70 ? 27.670 17.303 -47.650 1.00 21.36 50 MET B N 1
ATOM 1763 C CA A MET B 1 70 ? 27.915 18.605 -48.284 0.53 20.01 50 MET B CA 1
ATOM 1764 C CA B MET B 1 70 ? 27.923 18.603 -48.282 0.47 20.24 50 MET B CA 1
ATOM 1765 C C . MET B 1 70 ? 27.274 19.762 -47.529 1.00 23.67 50 MET B C 1
ATOM 1766 O O . MET B 1 70 ? 27.742 20.911 -47.615 1.00 26.14 50 MET B O 1
ATOM 1775 N N . ALA B 1 71 ? 26.197 19.469 -46.799 1.00 18.53 51 ALA B N 1
ATOM 1776 C CA . ALA B 1 71 ? 25.450 20.485 -46.059 1.00 19.54 51 ALA B CA 1
ATOM 1777 C C . ALA B 1 71 ? 26.038 20.737 -44.676 1.00 20.01 51 ALA B C 1
ATOM 1778 O O . ALA B 1 71 ? 25.592 21.633 -43.949 1.00 21.20 51 ALA B O 1
ATOM 1780 N N . ALA B 1 72 ? 27.037 19.941 -44.315 1.00 20.52 52 ALA B N 1
ATOM 1781 C CA . ALA B 1 72 ? 27.597 19.980 -42.975 1.00 21.88 52 ALA B CA 1
ATOM 1782 C C . ALA B 1 72 ? 28.304 21.298 -42.730 1.00 19.86 52 ALA B C 1
ATOM 1783 O O . ALA B 1 72 ? 28.787 21.932 -43.680 1.00 21.93 52 ALA B O 1
ATOM 1785 N N . PRO B 1 73 ? 28.383 21.697 -41.457 1.00 19.85 53 PRO B N 1
ATOM 1786 C CA . PRO B 1 73 ? 29.098 22.924 -41.091 1.00 21.90 53 PRO B CA 1
ATOM 1787 C C . PRO B 1 73 ? 30.550 22.839 -41.524 1.00 25.81 53 PRO B C 1
ATOM 1788 O O . PRO B 1 73 ? 31.166 21.780 -41.434 1.00 22.35 53 PRO B O 1
ATOM 1792 N N . PRO B 1 74 ? 31.109 23.962 -41.988 1.00 29.37 54 PRO B N 1
ATOM 1793 C CA . PRO B 1 74 ? 32.529 23.942 -42.341 1.00 30.30 54 PRO B CA 1
ATOM 1794 C C . PRO B 1 74 ? 33.362 23.407 -41.183 1.00 25.52 54 PRO B C 1
ATOM 1795 O O . PRO B 1 74 ? 33.170 23.824 -40.036 1.00 28.24 54 PRO B O 1
ATOM 1799 N N . GLY B 1 75 ? 34.275 22.489 -41.485 1.00 28.13 55 GLY B N 1
ATOM 1800 C CA . GLY B 1 75 ? 35.193 21.976 -40.486 1.00 31.64 55 GLY B CA 1
ATOM 1801 C C . GLY B 1 75 ? 34.621 20.922 -39.552 1.00 32.83 55 GLY B C 1
ATOM 1802 O O . GLY B 1 75 ? 35.245 20.567 -38.548 1.00 34.34 55 GLY B O 1
ATOM 1803 N N . VAL B 1 76 ? 33.432 20.423 -39.870 1.00 25.22 56 VAL B N 1
ATOM 1804 C CA . VAL B 1 76 ? 32.789 19.412 -39.028 1.00 23.52 56 VAL B CA 1
ATOM 1805 C C . VAL B 1 76 ? 32.573 18.126 -39.802 1.00 18.21 56 VAL B C 1
ATOM 1806 O O . VAL B 1 76 ? 31.891 18.117 -40.825 1.00 23.22 56 VAL B O 1
ATOM 1810 N N . LYS B 1 77 ? 33.147 17.041 -39.297 1.00 19.78 57 LYS B N 1
ATOM 1811 C CA . LYS B 1 77 ? 33.019 15.733 -39.924 1.00 19.96 57 LYS B CA 1
ATOM 1812 C C . LYS B 1 77 ? 31.627 15.166 -39.684 1.00 19.74 57 LYS B C 1
ATOM 1813 O O . LYS B 1 77 ? 31.063 15.348 -38.612 1.00 19.51 57 LYS B O 1
ATOM 1816 N N . VAL B 1 78 ? 31.094 14.485 -40.697 1.00 18.46 58 VAL B N 1
ATOM 1817 C CA . VAL B 1 78 ? 29.810 13.795 -40.600 1.00 17.10 58 VAL B CA 1
ATOM 1818 C C . VAL B 1 78 ? 30.007 12.317 -40.877 1.00 17.69 58 VAL B C 1
ATOM 1819 O O . VAL B 1 78 ? 30.613 11.944 -41.875 1.00 19.78 58 VAL B O 1
ATOM 1823 N N . LYS B 1 79 ? 29.465 11.474 -40.004 1.00 16.98 59 LYS B N 1
ATOM 1824 C CA . LYS B 1 79 ? 29.518 10.031 -40.185 1.00 16.91 59 LYS B CA 1
ATOM 1825 C C . LYS B 1 79 ? 28.106 9.510 -40.048 1.00 16.74 59 LYS B C 1
ATOM 1826 O O . LYS B 1 79 ? 27.337 10.037 -39.253 1.00 17.58 59 LYS B O 1
ATOM 1830 N N . VAL B 1 80 ? 27.782 8.470 -40.806 1.00 16.57 60 VAL B N 1
ATOM 1831 C CA . VAL B 1 80 ? 26.449 7.894 -40.776 1.00 15.63 60 VAL B CA 1
ATOM 1832 C C . VAL B 1 80 ? 26.549 6.423 -40.417 1.00 14.84 60 VAL B C 1
ATOM 1833 O O . VAL B 1 80 ? 27.369 5.689 -40.984 1.00 16.74 60 VAL B O 1
ATOM 1837 N N . PHE B 1 81 ? 25.726 5.994 -39.462 1.00 14.48 61 PHE B N 1
ATOM 1838 C CA . PHE B 1 81 ? 25.668 4.595 -39.042 1.00 14.82 61 PHE B CA 1
ATOM 1839 C C . PHE B 1 81 ? 24.240 4.123 -38.976 1.00 14.64 61 PHE B C 1
ATOM 1840 O O . PHE B 1 81 ? 23.348 4.880 -38.574 1.00 14.57 61 PHE B O 1
ATOM 1848 N N . GLY B 1 82 ? 24.030 2.849 -39.301 1.00 13.86 62 GLY B N 1
ATOM 1849 C CA . GLY B 1 82 ? 22.795 2.193 -38.899 1.00 13.62 62 GLY B CA 1
ATOM 1850 C C . GLY B 1 82 ? 22.805 1.940 -37.403 1.00 15.10 62 GLY B C 1
ATOM 1851 O O . GLY B 1 82 ? 23.845 2.086 -36.754 1.00 16.94 62 GLY B O 1
ATOM 1852 N N . VAL B 1 83 ? 21.658 1.549 -36.858 1.00 14.04 63 VAL B N 1
ATOM 1853 C CA . VAL B 1 83 ? 21.548 1.327 -35.414 1.00 13.38 63 VAL B CA 1
ATOM 1854 C C . VAL B 1 83 ? 22.527 0.277 -34.903 1.00 13.84 63 VAL B C 1
ATOM 1855 O O . VAL B 1 83 ? 23.271 0.512 -33.942 1.00 14.53 63 VAL B O 1
ATOM 1859 N N . ASP B 1 84 ? 22.532 -0.894 -35.532 1.00 13.75 64 ASP B N 1
ATOM 1860 C CA . ASP B 1 84 ? 23.400 -1.956 -35.041 1.00 15.69 64 ASP B CA 1
ATOM 1861 C C . ASP B 1 84 ? 24.860 -1.554 -35.153 1.00 14.50 64 ASP B C 1
ATOM 1862 O O . ASP B 1 84 ? 25.647 -1.835 -34.256 1.00 18.13 64 ASP B O 1
ATOM 1867 N N . ALA B 1 85 ? 25.231 -0.908 -36.257 1.00 17.04 65 ALA B N 1
ATOM 1868 C CA . ALA B 1 85 ? 26.617 -0.478 -36.433 1.00 15.80 65 ALA B CA 1
ATOM 1869 C C . ALA B 1 85 ? 27.033 0.590 -35.431 1.00 17.05 65 ALA B C 1
ATOM 1870 O O . ALA B 1 85 ? 28.187 0.611 -34.986 1.00 20.44 65 ALA B O 1
ATOM 1872 N N . ALA B 1 86 ? 26.111 1.481 -35.082 1.00 15.09 66 ALA B N 1
ATOM 1873 C CA . ALA B 1 86 ? 26.399 2.520 -34.089 1.00 14.69 66 ALA B CA 1
ATOM 1874 C C . ALA B 1 86 ? 26.649 1.872 -32.734 1.00 21.14 66 ALA B C 1
ATOM 1875 O O . ALA B 1 86 ? 27.594 2.235 -32.036 1.00 21.02 66 ALA B O 1
ATOM 1877 N N . LEU B 1 87 ? 25.802 0.919 -32.357 1.00 16.71 67 LEU B N 1
ATOM 1878 C CA . LEU B 1 87 ? 25.996 0.237 -31.083 1.00 17.83 67 LEU B CA 1
ATOM 1879 C C . LEU B 1 87 ? 27.332 -0.508 -31.070 1.00 18.61 67 LEU B C 1
ATOM 1880 O O . LEU B 1 87 ? 28.061 -0.479 -30.064 1.00 21.57 67 LEU B O 1
ATOM 1885 N N . LYS B 1 88 ? 27.670 -1.163 -32.174 1.00 18.89 68 LYS B N 1
ATOM 1886 C CA . LYS B 1 88 ? 28.945 -1.882 -32.245 1.00 19.28 68 LYS B CA 1
ATOM 1887 C C . LYS B 1 88 ? 30.135 -0.930 -32.111 1.00 24.62 68 LYS B C 1
ATOM 1888 O O . LYS B 1 88 ? 31.087 -1.219 -31.385 1.00 26.44 68 LYS B O 1
ATOM 1892 N N . GLU B 1 89 ? 30.074 0.209 -32.794 1.00 22.15 69 GLU B N 1
ATOM 1893 C CA . GLU B 1 89 ? 31.177 1.169 -32.773 1.00 23.41 69 GLU B CA 1
ATOM 1894 C C . GLU B 1 89 ? 31.359 1.754 -31.379 1.00 26.01 69 GLU B C 1
ATOM 1895 O O . GLU B 1 89 ? 32.480 1.817 -30.841 1.00 23.68 69 GLU B O 1
ATOM 1901 N N . TRP B 1 90 ? 30.257 2.180 -30.782 1.00 24.46 70 TRP B N 1
ATOM 1902 C CA . TRP B 1 90 ? 30.319 2.780 -29.462 1.00 23.69 70 TRP B CA 1
ATOM 1903 C C . TRP B 1 90 ? 30.870 1.776 -28.448 1.00 24.71 70 TRP B C 1
ATOM 1904 O O . TRP B 1 90 ? 31.578 2.152 -27.521 1.00 25.74 70 TRP B O 1
ATOM 1915 N N . SER B 1 91 ? 30.557 0.503 -28.636 1.00 23.09 71 SER B N 1
ATOM 1916 C CA . SER B 1 91 ? 30.952 -0.519 -27.661 1.00 24.85 71 SER B CA 1
ATOM 1917 C C . SER B 1 91 ? 32.467 -0.736 -27.617 1.00 28.35 71 SER B C 1
ATOM 1918 O O . SER B 1 91 ? 32.992 -1.249 -26.629 1.00 31.25 71 SER B O 1
ATOM 1921 N N . GLN B 1 92 ? 33.162 -0.359 -28.683 1.00 26.49 72 GLN B N 1
ATOM 1922 C CA . GLN B 1 92 ? 34.602 -0.590 -28.756 1.00 25.05 72 GLN B CA 1
ATOM 1923 C C . GLN B 1 92 ? 35.351 0.291 -27.771 1.00 24.98 72 GLN B C 1
ATOM 1924 O O . GLN B 1 92 ? 34.969 1.431 -27.527 1.00 26.31 72 GLN B O 1
ATOM 1930 N N . LYS B 1 93 ? 36.438 -0.240 -27.218 1.00 28.46 73 LYS B N 1
ATOM 1931 C CA . LYS B 1 93 ? 37.245 0.506 -26.265 1.00 26.05 73 LYS B CA 1
ATOM 1932 C C . LYS B 1 93 ? 38.465 1.110 -26.953 1.00 25.18 73 LYS B C 1
ATOM 1933 O O . LYS B 1 93 ? 39.033 0.525 -27.879 1.00 31.24 73 LYS B O 1
ATOM 1939 N N . THR B 1 94 ? 38.835 2.303 -26.517 1.00 23.67 74 THR B N 1
ATOM 1940 C CA . THR B 1 94 ? 39.917 3.036 -27.158 1.00 26.75 74 THR B CA 1
ATOM 1941 C C . THR B 1 94 ? 40.620 3.921 -26.145 1.00 25.27 74 THR B C 1
ATOM 1942 O O . THR B 1 94 ? 40.059 4.253 -25.100 1.00 28.55 74 THR B O 1
ATOM 1946 N N . SER B 1 95 ? 41.861 4.302 -26.438 1.00 27.52 75 SER B N 1
ATOM 1947 C CA . SER B 1 95 ? 42.568 5.182 -25.518 1.00 29.89 75 SER B CA 1
ATOM 1948 C C . SER B 1 95 ? 42.192 6.656 -25.708 1.00 29.34 75 SER B C 1
ATOM 1949 O O . SER B 1 95 ? 42.327 7.459 -24.789 1.00 31.95 75 SER B O 1
ATOM 1952 N N . VAL B 1 96 ? 41.710 7.008 -26.895 1.00 26.00 76 VAL B N 1
ATOM 1953 C CA . VAL B 1 96 ? 41.292 8.384 -27.153 1.00 26.95 76 VAL B CA 1
ATOM 1954 C C . VAL B 1 96 ? 39.858 8.415 -27.667 1.00 23.70 76 VAL B C 1
ATOM 1955 O O . VAL B 1 96 ? 39.588 7.966 -28.773 1.00 26.06 76 VAL B O 1
ATOM 1959 N N . GLU B 1 97 ? 38.954 8.962 -26.871 1.00 23.99 77 GLU B N 1
ATOM 1960 C CA . GLU B 1 97 ? 37.557 9.013 -27.279 1.00 23.25 77 GLU B CA 1
ATOM 1961 C C . GLU B 1 97 ? 37.337 10.097 -28.334 1.00 26.54 77 GLU B C 1
ATOM 1962 O O . GLU B 1 97 ? 38.083 11.082 -28.404 1.00 28.12 77 GLU B O 1
ATOM 1968 N N . GLU B 1 98 ? 36.314 9.900 -29.157 1.00 20.58 78 GLU B N 1
ATOM 1969 C CA . GLU B 1 98 ? 35.890 10.909 -30.115 1.00 20.11 78 GLU B CA 1
ATOM 1970 C C . GLU B 1 98 ? 34.631 11.581 -29.581 1.00 18.01 78 GLU B C 1
ATOM 1971 O O . GLU B 1 98 ? 33.669 10.893 -29.230 1.00 19.62 78 GLU B O 1
ATOM 1977 N N . LYS B 1 99 ? 34.634 12.913 -29.496 1.00 19.21 79 LYS B N 1
ATOM 1978 C CA . LYS B 1 99 ? 33.418 13.627 -29.101 1.00 17.90 79 LYS B CA 1
ATOM 1979 C C . LYS B 1 99 ? 32.410 13.618 -30.246 1.00 17.91 79 LYS B C 1
ATOM 1980 O O . LYS B 1 99 ? 32.737 13.994 -31.375 1.00 19.47 79 LYS B O 1
ATOM 1986 N N . VAL B 1 100 ? 31.194 13.171 -29.953 1.00 17.01 80 VAL B N 1
ATOM 1987 C CA . VAL B 1 100 ? 30.162 13.081 -30.994 1.00 17.46 80 VAL B CA 1
ATOM 1988 C C . VAL B 1 100 ? 28.840 13.741 -30.602 1.00 15.35 80 VAL B C 1
ATOM 1989 O O . VAL B 1 100 ? 28.371 13.639 -29.461 1.00 15.95 80 VAL B O 1
ATOM 1993 N N . PHE B 1 101 ? 28.258 14.427 -31.583 1.00 14.95 81 PHE B N 1
ATOM 1994 C CA . PHE B 1 101 ? 26.936 15.042 -31.479 1.00 15.78 81 PHE B CA 1
ATOM 1995 C C . PHE B 1 101 ? 26.029 14.079 -32.261 1.00 14.30 81 PHE B C 1
ATOM 1996 O O . PHE B 1 101 ? 26.176 13.938 -33.479 1.00 15.39 81 PHE B O 1
ATOM 2004 N N . LEU B 1 102 ? 25.172 13.353 -31.548 1.00 13.28 82 LEU B N 1
ATOM 2005 C CA . LEU B 1 102 ? 24.278 12.390 -32.218 1.00 13.02 82 LEU B CA 1
ATOM 2006 C C . LEU B 1 102 ? 23.074 13.092 -32.824 1.00 13.40 82 LEU B C 1
ATOM 2007 O O . LEU B 1 102 ? 22.448 13.944 -32.185 1.00 15.71 82 LEU B O 1
ATOM 2012 N N . LEU B 1 103 ? 22.765 12.727 -34.059 1.00 12.35 83 LEU B N 1
ATOM 2013 C CA . LEU B 1 103 ? 21.613 13.274 -34.751 1.00 13.93 83 LEU B CA 1
ATOM 2014 C C . LEU B 1 103 ? 20.759 12.111 -35.251 1.00 14.65 83 LEU B C 1
ATOM 2015 O O . LEU B 1 103 ? 21.250 11.223 -35.954 1.00 16.66 83 LEU B O 1
ATOM 2020 N N . PHE B 1 104 ? 19.495 12.094 -34.837 1.00 12.21 84 PHE B N 1
ATOM 2021 C CA . PHE B 1 104 ? 18.524 11.068 -35.252 1.00 14.11 84 PHE B CA 1
ATOM 2022 C C . PHE B 1 104 ? 17.453 11.713 -36.092 1.00 14.87 84 PHE B C 1
ATOM 2023 O O . PHE B 1 104 ? 17.104 12.872 -35.887 1.00 14.19 84 PHE B O 1
ATOM 2031 N N . LYS B 1 105 ? 16.887 10.946 -37.018 1.00 12.78 85 LYS B N 1
ATOM 2032 C CA . LYS B 1 105 ? 15.741 11.416 -37.788 1.00 11.86 85 LYS B CA 1
ATOM 2033 C C . LYS B 1 105 ? 14.423 11.341 -36.994 1.00 13.28 85 LYS B C 1
ATOM 2034 O O . LYS B 1 105 ? 13.499 12.123 -37.225 1.00 15.68 85 LYS B O 1
ATOM 2040 N N . ASN B 1 106 ? 14.341 10.385 -36.075 1.00 14.51 86 ASN B N 1
ATOM 2041 C CA . ASN B 1 106 ? 13.089 10.121 -35.395 1.00 14.05 86 ASN B CA 1
ATOM 2042 C C . ASN B 1 106 ? 13.294 9.536 -34.009 1.00 15.74 86 ASN B C 1
ATOM 2043 O O . ASN B 1 106 ? 14.383 9.034 -33.677 1.00 14.41 86 ASN B O 1
ATOM 2048 N N . ILE B 1 107 ? 12.228 9.615 -33.209 1.00 13.65 87 ILE B N 1
ATOM 2049 C CA . ILE B 1 107 ? 12.238 9.122 -31.841 1.00 14.41 87 ILE B CA 1
ATOM 2050 C C . ILE B 1 107 ? 12.484 7.617 -31.765 1.00 13.89 87 ILE B C 1
ATOM 2051 O O . ILE B 1 107 ? 13.267 7.154 -30.932 1.00 16.58 87 ILE B O 1
ATOM 2056 N N . ASP B 1 108 ? 11.862 6.856 -32.665 1.00 16.77 88 ASP B N 1
ATOM 2057 C CA . ASP B 1 108 ? 12.016 5.417 -32.614 1.00 16.59 88 ASP B CA 1
ATOM 2058 C C . ASP B 1 108 ? 13.473 4.959 -32.729 1.00 14.84 88 ASP B C 1
ATOM 2059 O O . ASP B 1 108 ? 13.912 3.997 -32.070 1.00 15.67 88 ASP B O 1
ATOM 2064 N N . THR B 1 109 ? 14.236 5.622 -33.596 1.00 14.79 89 THR B N 1
ATOM 2065 C CA . THR B 1 109 ? 15.619 5.218 -33.764 1.00 12.99 89 THR B CA 1
ATOM 2066 C C . THR B 1 109 ? 16.426 5.545 -32.517 1.00 12.80 89 THR B C 1
ATOM 2067 O O . THR B 1 109 ? 17.275 4.766 -32.098 1.00 13.71 89 THR B O 1
ATOM 2071 N N . CYS B 1 110 ? 16.137 6.693 -31.909 1.00 13.82 90 CYS B N 1
ATOM 2072 C CA . CYS B 1 110 ? 16.762 7.032 -30.646 1.00 14.48 90 CYS B CA 1
ATOM 2073 C C . CYS B 1 110 ? 16.413 5.990 -29.574 1.00 14.89 90 CYS B C 1
ATOM 2074 O O . CYS B 1 110 ? 17.291 5.519 -28.864 1.00 15.90 90 CYS B O 1
ATOM 2077 N N . LYS B 1 111 ? 15.145 5.601 -29.494 1.00 15.05 91 LYS B N 1
ATOM 2078 C CA . LYS B 1 111 ? 14.740 4.580 -28.522 1.00 13.92 91 LYS B CA 1
ATOM 2079 C C . LYS B 1 111 ? 15.510 3.279 -28.736 1.00 15.47 91 LYS B C 1
ATOM 2080 O O . LYS B 1 111 ? 16.005 2.656 -27.789 1.00 17.15 91 LYS B O 1
ATOM 2086 N N . ARG B 1 112 ? 15.641 2.874 -29.997 1.00 15.22 92 ARG B N 1
ATOM 2087 C CA . ARG B 1 112 ? 16.348 1.636 -30.284 1.00 16.03 92 ARG B CA 1
ATOM 2088 C C . ARG B 1 112 ? 17.790 1.691 -29.794 1.00 16.78 92 ARG B C 1
ATOM 2089 O O . ARG B 1 112 ? 18.299 0.712 -29.232 1.00 17.59 92 ARG B O 1
ATOM 2097 N N . VAL B 1 113 ? 18.460 2.823 -29.989 1.00 15.69 93 VAL B N 1
ATOM 2098 C CA . VAL B 1 113 ? 19.838 2.933 -29.554 1.00 14.31 93 VAL B CA 1
ATOM 2099 C C . VAL B 1 113 ? 19.952 2.995 -28.031 1.00 17.98 93 VAL B C 1
ATOM 2100 O O . VAL B 1 113 ? 20.876 2.421 -27.448 1.00 18.62 93 VAL B O 1
ATOM 2104 N N . MET B 1 114 ? 19.023 3.681 -27.385 1.00 18.36 94 MET B N 1
ATOM 2105 C CA . MET B 1 114 ? 19.065 3.730 -25.929 1.00 16.92 94 MET B CA 1
ATOM 2106 C C . MET B 1 114 ? 18.733 2.358 -25.341 1.00 19.76 94 MET B C 1
ATOM 2107 O O . MET B 1 114 ? 19.368 1.926 -24.373 1.00 19.52 94 MET B O 1
ATOM 2112 N N . ASP B 1 115 ? 17.762 1.667 -25.925 1.00 18.96 95 ASP B N 1
ATOM 2113 C CA . ASP B 1 115 ? 17.439 0.300 -25.478 1.00 18.85 95 ASP B CA 1
ATOM 2114 C C . ASP B 1 115 ? 18.612 -0.658 -25.686 1.00 22.27 95 ASP B C 1
ATOM 2115 O O . ASP B 1 115 ? 18.725 -1.679 -24.992 1.00 26.01 95 ASP B O 1
ATOM 2120 N N . GLY B 1 116 ? 19.486 -0.333 -26.632 1.00 19.26 96 GLY B N 1
ATOM 2121 C CA . GLY B 1 116 ? 20.687 -1.107 -26.873 1.00 21.34 96 GLY B CA 1
ATOM 2122 C C . GLY B 1 116 ? 21.867 -0.747 -25.994 1.00 21.04 96 GLY B C 1
ATOM 2123 O O . GLY B 1 116 ? 22.947 -1.309 -26.145 1.00 25.51 96 GLY B O 1
ATOM 2124 N N . GLY B 1 117 ? 21.677 0.227 -25.106 1.00 19.92 97 GLY B N 1
ATOM 2125 C CA . GLY B 1 117 ? 22.671 0.546 -24.095 1.00 22.94 97 GLY B CA 1
ATOM 2126 C C . GLY B 1 117 ? 23.501 1.789 -24.335 1.00 27.57 97 GLY B C 1
ATOM 2127 O O . GLY B 1 117 ? 24.390 2.109 -23.551 1.00 27.88 97 GLY B O 1
ATOM 2128 N N . LEU B 1 118 ? 23.237 2.500 -25.423 1.00 21.80 98 LEU B N 1
ATOM 2129 C CA A LEU B 1 118 ? 23.986 3.713 -25.679 0.53 21.21 98 LEU B CA 1
ATOM 2130 C CA B LEU B 1 118 ? 23.952 3.743 -25.707 0.47 22.04 98 LEU B CA 1
ATOM 2131 C C . LEU B 1 118 ? 23.479 4.826 -24.751 1.00 18.30 98 LEU B C 1
ATOM 2132 O O . LEU B 1 118 ? 22.294 5.142 -24.726 1.00 22.23 98 LEU B O 1
ATOM 2141 N N . PRO B 1 119 ? 24.395 5.401 -23.957 1.00 19.52 99 PRO B N 1
ATOM 2142 C CA . PRO B 1 119 ? 23.980 6.364 -22.934 1.00 20.64 99 PRO B CA 1
ATOM 2143 C C . PRO B 1 119 ? 23.776 7.729 -23.540 1.00 22.14 99 PRO B C 1
ATOM 2144 O O . PRO B 1 119 ? 24.705 8.327 -24.073 1.00 32.53 99 PRO B O 1
ATOM 2148 N N . ILE B 1 120 ? 22.546 8.196 -23.493 1.00 20.06 100 ILE B N 1
ATOM 2149 C CA . ILE B 1 120 ? 22.248 9.552 -23.891 1.00 18.37 100 ILE B CA 1
ATOM 2150 C C . ILE B 1 120 ? 21.702 10.279 -22.668 1.00 19.30 100 ILE B C 1
ATOM 2151 O O . ILE B 1 120 ? 20.762 9.807 -22.035 1.00 24.90 100 ILE B O 1
ATOM 2156 N N . THR B 1 121 ? 22.309 11.415 -22.347 1.00 19.85 101 THR B N 1
ATOM 2157 C CA . THR B 1 121 ? 21.968 12.122 -21.117 1.00 22.64 101 THR B CA 1
ATOM 2158 C C . THR B 1 121 ? 21.008 13.279 -21.372 1.00 23.74 101 THR B C 1
ATOM 2159 O O . THR B 1 121 ? 20.200 13.621 -20.506 1.00 22.73 101 THR B O 1
ATOM 2163 N N . THR B 1 122 ? 21.111 13.879 -22.557 1.00 20.40 102 THR B N 1
ATOM 2164 C CA . THR B 1 122 ? 20.271 14.999 -22.948 1.00 20.13 102 THR B CA 1
ATOM 2165 C C . THR B 1 122 ? 19.760 14.732 -24.354 1.00 18.65 102 THR B C 1
ATOM 2166 O O . THR B 1 122 ? 20.541 14.378 -25.242 1.00 21.58 102 THR B O 1
ATOM 2170 N N . LEU B 1 123 ? 18.466 14.930 -24.556 1.00 18.05 103 LEU B N 1
ATOM 2171 C CA . LEU B 1 123 ? 17.848 14.687 -25.853 1.00 16.78 103 LEU B CA 1
ATOM 2172 C C . LEU B 1 123 ? 17.045 15.909 -26.255 1.00 16.16 103 LEU B C 1
ATOM 2173 O O . LEU B 1 123 ? 16.039 16.242 -25.620 1.00 18.48 103 LEU B O 1
ATOM 2178 N N . ASN B 1 124 ? 17.495 16.559 -27.321 1.00 15.20 104 ASN B N 1
ATOM 2179 C CA . ASN B 1 124 ? 16.884 17.767 -27.843 1.00 15.48 104 ASN B CA 1
ATOM 2180 C C . ASN B 1 124 ? 15.961 17.403 -29.003 1.00 20.44 104 ASN B C 1
ATOM 2181 O O . ASN B 1 124 ? 16.412 16.854 -30.004 1.00 17.79 104 ASN B O 1
ATOM 2186 N N . ILE B 1 125 ? 14.669 17.684 -28.857 1.00 15.78 105 ILE B N 1
ATOM 2187 C CA . ILE B 1 125 ? 13.720 17.454 -29.951 1.00 14.07 105 ILE B CA 1
ATOM 2188 C C . ILE B 1 125 ? 13.708 18.701 -30.821 1.00 16.20 105 ILE B C 1
ATOM 2189 O O . ILE B 1 125 ? 13.195 19.750 -30.419 1.00 16.27 105 ILE B O 1
ATOM 2194 N N . GLY B 1 126 ? 14.317 18.610 -32.000 1.00 15.72 106 GLY B N 1
ATOM 2195 C CA . GLY B 1 126 ? 14.512 19.761 -32.865 1.00 15.70 106 GLY B CA 1
ATOM 2196 C C . GLY B 1 126 ? 13.540 19.928 -34.019 1.00 16.07 106 GLY B C 1
ATOM 2197 O O . GLY B 1 126 ? 13.218 21.059 -34.413 1.00 20.96 106 GLY B O 1
ATOM 2198 N N . GLY B 1 127 ? 13.092 18.812 -34.581 1.00 16.44 107 GLY B N 1
ATOM 2199 C CA . GLY B 1 127 ? 12.203 18.855 -35.737 1.00 17.30 107 GLY B CA 1
ATOM 2200 C C . GLY B 1 127 ? 11.401 17.581 -35.872 1.00 17.39 107 GLY B C 1
ATOM 2201 O O . GLY B 1 127 ? 11.957 16.493 -35.984 1.00 17.63 107 GLY B O 1
ATOM 2202 N N . VAL B 1 128 ? 10.075 17.711 -35.808 1.00 16.45 108 VAL B N 1
ATOM 2203 C CA . VAL B 1 128 ? 9.188 16.584 -36.035 1.00 16.39 108 VAL B CA 1
ATOM 2204 C C . VAL B 1 128 ? 8.001 17.174 -36.806 1.00 16.80 108 VAL B C 1
ATOM 2205 O O . VAL B 1 128 ? 7.291 18.036 -36.288 1.00 19.10 108 VAL B O 1
ATOM 2209 N N . ALA B 1 129 ? 7.824 16.758 -38.056 1.00 17.34 109 ALA B N 1
ATOM 2210 C CA . ALA B 1 129 ? 6.810 17.387 -38.902 1.00 18.52 109 ALA B CA 1
ATOM 2211 C C . ALA B 1 129 ? 5.402 17.018 -38.464 1.00 18.95 109 ALA B C 1
ATOM 2212 O O . ALA B 1 129 ? 5.150 15.942 -37.920 1.00 19.02 109 ALA B O 1
ATOM 2214 N N . LYS B 1 130 ? 4.477 17.927 -38.719 1.00 18.87 110 LYS B N 1
ATOM 2215 C CA . LYS B 1 130 ? 3.073 17.661 -38.446 1.00 21.02 110 LYS B CA 1
ATOM 2216 C C . LYS B 1 130 ? 2.536 16.548 -39.338 1.00 22.93 110 LYS B C 1
ATOM 2217 O O . LYS B 1 130 ? 2.812 16.489 -40.536 1.00 23.47 110 LYS B O 1
ATOM 2223 N N . THR B 1 131 ? 1.751 15.659 -38.741 1.00 21.78 111 THR B N 1
ATOM 2224 C CA . THR B 1 131 ? 0.934 14.714 -39.492 1.00 22.80 111 THR B CA 1
ATOM 2225 C C . THR B 1 131 ? -0.413 14.744 -38.784 1.00 21.27 111 THR B C 1
ATOM 2226 O O . THR B 1 131 ? -0.538 15.333 -37.708 1.00 22.22 111 THR B O 1
ATOM 2230 N N . PRO B 1 132 ? -1.441 14.137 -39.397 1.00 24.00 112 PRO B N 1
ATOM 2231 C CA . PRO B 1 132 ? -2.745 14.191 -38.736 1.00 23.36 112 PRO B CA 1
ATOM 2232 C C . PRO B 1 132 ? -2.737 13.547 -37.355 1.00 25.06 112 PRO B C 1
ATOM 2233 O O . PRO B 1 132 ? -3.542 13.949 -36.517 1.00 26.79 112 PRO B O 1
ATOM 2237 N N . GLN B 1 133 ? -1.829 12.601 -37.123 1.00 23.76 113 GLN B N 1
ATOM 2238 C CA . GLN B 1 133 ? -1.764 11.876 -35.850 1.00 24.58 113 GLN B CA 1
ATOM 2239 C C . GLN B 1 133 ? -1.000 12.630 -34.756 1.00 23.19 113 GLN B C 1
ATOM 2240 O O . GLN B 1 133 ? -0.961 12.209 -33.600 1.00 23.72 113 GLN B O 1
ATOM 2246 N N . ARG B 1 134 ? -0.398 13.751 -35.128 1.00 21.56 114 ARG B N 1
ATOM 2247 C CA . ARG B 1 134 ? 0.386 14.539 -34.190 1.00 19.06 114 ARG B CA 1
ATOM 2248 C C . ARG B 1 134 ? -0.298 15.840 -33.828 1.00 20.16 114 ARG B C 1
ATOM 2249 O O . ARG B 1 134 ? -1.012 16.436 -34.641 1.00 26.92 114 ARG B O 1
ATOM 2257 N N . LYS B 1 135 ? -0.063 16.275 -32.602 1.00 18.89 115 LYS B N 1
ATOM 2258 C CA . LYS B 1 135 ? -0.521 17.572 -32.128 1.00 20.88 115 LYS B CA 1
ATOM 2259 C C . LYS B 1 135 ? 0.565 18.612 -32.361 1.00 20.03 115 LYS B C 1
ATOM 2260 O O . LYS B 1 135 ? 1.729 18.378 -32.033 1.00 20.09 115 LYS B O 1
ATOM 2266 N N . GLY B 1 136 ? 0.183 19.763 -32.906 1.00 19.97 116 GLY B N 1
ATOM 2267 C CA . GLY B 1 136 ? 1.117 20.861 -33.105 1.00 18.44 116 GLY B CA 1
ATOM 2268 C C . GLY B 1 136 ? 1.571 21.444 -31.781 1.00 19.31 116 GLY B C 1
ATOM 2269 O O . GLY B 1 136 ? 0.750 21.678 -30.888 1.00 22.03 116 GLY B O 1
ATOM 2270 N N . ILE B 1 137 ? 2.880 21.668 -31.640 1.00 19.14 117 ILE B N 1
ATOM 2271 C CA . ILE B 1 137 ? 3.422 22.279 -30.429 1.00 18.25 117 ILE B CA 1
ATOM 2272 C C . ILE B 1 137 ? 4.135 23.576 -30.777 1.00 20.47 117 ILE B C 1
ATOM 2273 O O . ILE B 1 137 ? 3.834 24.634 -30.213 1.00 26.39 117 ILE B O 1
ATOM 2278 N N . SER B 1 138 ? 5.040 23.496 -31.743 1.00 21.62 118 SER B N 1
ATOM 2279 C CA . SER B 1 138 ? 5.768 24.654 -32.238 1.00 17.55 118 SER B CA 1
ATOM 2280 C C . SER B 1 138 ? 5.885 24.580 -33.752 1.00 19.92 118 SER B C 1
ATOM 2281 O O . SER B 1 138 ? 5.500 23.583 -34.364 1.00 20.60 118 SER B O 1
ATOM 2284 N N . GLN B 1 139 ? 6.428 25.630 -34.370 1.00 22.75 119 GLN B N 1
ATOM 2285 C CA . GLN B 1 139 ? 6.652 25.619 -35.807 1.00 22.57 119 GLN B CA 1
ATOM 2286 C C . GLN B 1 139 ? 7.534 24.443 -36.222 1.00 23.24 119 GLN B C 1
ATOM 2287 O O . GLN B 1 139 ? 7.394 23.923 -37.329 1.00 30.36 119 GLN B O 1
ATOM 2290 N N . SER B 1 140 ? 8.428 24.007 -35.332 1.00 20.44 120 SER B N 1
ATOM 2291 C CA . SER B 1 140 ? 9.329 22.927 -35.714 1.00 19.36 120 SER B CA 1
ATOM 2292 C C . SER B 1 140 ? 8.903 21.552 -35.224 1.00 18.72 120 SER B C 1
ATOM 2293 O O . SER B 1 140 ? 9.347 20.549 -35.772 1.00 19.27 120 SER B O 1
ATOM 2296 N N . VAL B 1 141 ? 8.076 21.494 -34.184 1.00 18.56 121 VAL B N 1
ATOM 2297 C CA . VAL B 1 141 ? 7.762 20.209 -33.571 1.00 16.47 121 VAL B CA 1
ATOM 2298 C C . VAL B 1 141 ? 6.268 19.970 -33.353 1.00 17.81 121 VAL B C 1
ATOM 2299 O O . VAL B 1 141 ? 5.564 20.809 -32.762 1.00 18.41 121 VAL B O 1
ATOM 2303 N N . SER B 1 142 ? 5.804 18.829 -33.850 1.00 18.35 122 SER B N 1
ATOM 2304 C CA . SER B 1 142 ? 4.496 18.269 -33.497 1.00 16.39 122 SER B CA 1
ATOM 2305 C C . SER B 1 142 ? 4.735 16.851 -32.983 1.00 18.34 122 SER B C 1
ATOM 2306 O O . SER B 1 142 ? 5.660 16.174 -33.441 1.00 17.83 122 SER B O 1
ATOM 2309 N N . LEU B 1 143 ? 3.905 16.383 -32.049 1.00 17.98 123 LEU B N 1
ATOM 2310 C CA . LEU B 1 143 ? 4.100 15.060 -31.461 1.00 17.92 123 LEU B CA 1
ATOM 2311 C C . LEU B 1 143 ? 2.766 14.362 -31.245 1.00 19.02 123 LEU B C 1
ATOM 2312 O O . LEU B 1 143 ? 1.775 15.010 -30.895 1.00 21.01 123 LEU B O 1
ATOM 2317 N N . SER B 1 144 ? 2.745 13.050 -31.435 1.00 18.13 124 SER B N 1
ATOM 2318 C CA . SER B 1 144 ? 1.548 12.272 -31.098 1.00 20.23 124 SER B CA 1
ATOM 2319 C C . SER B 1 144 ? 1.571 11.926 -29.621 1.00 22.66 124 SER B C 1
ATOM 2320 O O . SER B 1 144 ? 2.603 11.987 -28.951 1.00 22.83 124 SER B O 1
ATOM 2323 N N . GLU B 1 145 ? 0.416 11.544 -29.104 1.00 26.69 125 GLU B N 1
ATOM 2324 C CA . GLU B 1 145 ? 0.345 11.081 -27.735 1.00 26.79 125 GLU B CA 1
ATOM 2325 C C . GLU B 1 145 ? 1.291 9.891 -27.518 1.00 22.39 125 GLU B C 1
ATOM 2326 O O . GLU B 1 145 ? 1.966 9.812 -26.500 1.00 24.31 125 GLU B O 1
ATOM 2332 N N . ASP B 1 146 ? 1.355 8.973 -28.479 1.00 24.62 126 ASP B N 1
ATOM 2333 C CA . ASP B 1 146 ? 2.245 7.824 -28.343 1.00 25.07 126 ASP B CA 1
ATOM 2334 C C . ASP B 1 146 ? 3.707 8.251 -28.286 1.00 21.76 126 ASP B C 1
ATOM 2335 O O . ASP B 1 146 ? 4.506 7.689 -27.550 1.00 23.76 126 ASP B O 1
ATOM 2340 N N . GLU B 1 147 ? 4.057 9.264 -29.072 1.00 22.32 127 GLU B N 1
ATOM 2341 C CA . GLU B 1 147 ? 5.429 9.746 -29.092 1.00 19.09 127 GLU B CA 1
ATOM 2342 C C . GLU B 1 147 ? 5.805 10.380 -27.761 1.00 17.94 127 GLU B C 1
ATOM 2343 O O . GLU B 1 147 ? 6.923 10.207 -27.272 1.00 18.86 127 GLU B O 1
ATOM 2349 N N . VAL B 1 148 ? 4.873 11.130 -27.180 1.00 22.67 128 VAL B N 1
ATOM 2350 C CA . VAL B 1 148 ? 5.130 11.741 -25.888 1.00 20.60 128 VAL B CA 1
ATOM 2351 C C . VAL B 1 148 ? 5.275 10.653 -24.817 1.00 21.61 128 VAL B C 1
ATOM 2352 O O . VAL B 1 148 ? 6.159 10.743 -23.973 1.00 21.91 128 VAL B O 1
ATOM 2356 N N . LYS B 1 149 ? 4.434 9.620 -24.882 1.00 24.98 129 LYS B N 1
ATOM 2357 C CA . LYS B 1 149 ? 4.572 8.469 -23.984 1.00 27.10 129 LYS B CA 1
ATOM 2358 C C . LYS B 1 149 ? 5.957 7.819 -24.116 1.00 25.14 129 LYS B C 1
ATOM 2359 O O . LYS B 1 149 ? 6.609 7.474 -23.122 1.00 25.54 129 LYS B O 1
ATOM 2363 N N . THR B 1 150 ? 6.433 7.679 -25.346 1.00 20.93 130 THR B N 1
ATOM 2364 C CA . THR B 1 150 ? 7.775 7.137 -25.555 1.00 19.45 130 THR B CA 1
ATOM 2365 C C . THR B 1 150 ? 8.874 8.015 -24.953 1.00 18.11 130 THR B C 1
ATOM 2366 O O . THR B 1 150 ? 9.835 7.511 -24.368 1.00 21.31 130 THR B O 1
ATOM 2370 N N . LEU B 1 151 ? 8.746 9.332 -25.098 1.00 19.70 131 LEU B N 1
ATOM 2371 C CA . LEU B 1 151 ? 9.744 10.232 -24.537 1.00 18.76 131 LEU B CA 1
ATOM 2372 C C . LEU B 1 151 ? 9.747 10.164 -23.008 1.00 20.62 131 LEU B C 1
ATOM 2373 O O . LEU B 1 151 ? 10.807 10.131 -22.384 1.00 21.12 131 LEU B O 1
ATOM 2378 N N . LEU B 1 152 ? 8.549 10.113 -22.435 1.00 23.63 132 LEU B N 1
ATOM 2379 C CA . LEU B 1 152 ? 8.399 9.932 -20.995 1.00 24.91 132 LEU B CA 1
ATOM 2380 C C . LEU B 1 152 ? 9.069 8.647 -20.520 1.00 29.09 132 LEU B C 1
ATOM 2381 O O . LEU B 1 152 ? 9.743 8.635 -19.485 1.00 28.66 132 LEU B O 1
ATOM 2386 N N . GLU B 1 153 ? 8.892 7.571 -21.280 1.00 27.86 133 GLU B N 1
ATOM 2387 C CA . GLU B 1 153 ? 9.514 6.291 -20.953 1.00 24.94 133 GLU B CA 1
ATOM 2388 C C . GLU B 1 153 ? 11.043 6.359 -20.997 1.00 26.92 133 GLU B C 1
ATOM 2389 O O . GLU B 1 153 ? 11.726 5.765 -20.158 1.00 27.84 133 GLU B O 1
ATOM 2395 N N . LEU B 1 154 ? 11.596 7.076 -21.972 1.00 22.44 134 LEU B N 1
ATOM 2396 C CA . LEU B 1 154 ? 13.036 7.262 -22.012 1.00 24.25 134 LEU B CA 1
ATOM 2397 C C . LEU B 1 154 ? 13.536 8.012 -20.774 1.00 22.62 134 LEU B C 1
ATOM 2398 O O . LEU B 1 154 ? 14.572 7.664 -20.209 1.00 26.89 134 LEU B O 1
ATOM 2403 N N . LYS B 1 155 ? 12.810 9.055 -20.372 1.00 25.18 135 LYS B N 1
ATOM 2404 C CA . LYS B 1 155 ? 13.171 9.809 -19.175 1.00 25.69 135 LYS B CA 1
ATOM 2405 C C . LYS B 1 155 ? 13.119 8.913 -17.934 1.00 23.35 135 LYS B C 1
ATOM 2406 O O . LYS B 1 155 ? 14.048 8.910 -17.131 1.00 26.66 135 LYS B O 1
ATOM 2412 N N . THR B 1 156 ? 12.045 8.141 -17.800 1.00 22.25 136 THR B N 1
ATOM 2413 C CA . THR B 1 156 ? 11.883 7.254 -16.647 1.00 25.44 136 THR B CA 1
ATOM 2414 C C . THR B 1 156 ? 12.978 6.189 -16.566 1.00 28.54 136 THR B C 1
ATOM 2415 O O . THR B 1 156 ? 13.578 5.977 -15.509 1.00 28.39 136 THR B O 1
ATOM 2419 N N . LYS B 1 157 ? 13.242 5.519 -17.687 1.00 21.85 137 LYS B N 1
ATOM 2420 C CA . LYS B 1 157 ? 14.197 4.422 -17.700 1.00 22.65 137 LYS B CA 1
ATOM 2421 C C . LYS B 1 157 ? 15.646 4.870 -17.656 1.00 23.84 137 LYS B C 1
ATOM 2422 O O . LYS B 1 157 ? 16.475 4.227 -17.018 1.00 27.90 137 LYS B O 1
ATOM 2428 N N . TYR B 1 158 ? 15.966 5.961 -18.348 1.00 20.34 138 TYR B N 1
ATOM 2429 C CA . TYR B 1 158 ? 17.355 6.301 -18.602 1.00 22.05 138 TYR B CA 1
ATOM 2430 C C . TYR B 1 158 ? 17.783 7.646 -18.020 1.00 17.86 138 TYR B C 1
ATOM 2431 O O . TYR B 1 158 ? 18.949 8.026 -18.114 1.00 24.10 138 TYR B O 1
ATOM 2440 N N . ASN B 1 159 ? 16.829 8.356 -17.421 1.00 23.28 139 ASN B N 1
ATOM 2441 C CA . ASN B 1 159 ? 17.085 9.672 -16.825 1.00 23.35 139 ASN B CA 1
ATOM 2442 C C . ASN B 1 159 ? 17.570 10.697 -17.829 1.00 24.44 139 ASN B C 1
ATOM 2443 O O . ASN B 1 159 ? 18.363 11.573 -17.512 1.00 23.79 139 ASN B O 1
ATOM 2448 N N . VAL B 1 160 ? 17.093 10.583 -19.060 1.00 21.29 140 VAL B N 1
ATOM 2449 C CA . VAL B 1 160 ? 17.443 11.567 -20.074 1.00 24.18 140 VAL B CA 1
ATOM 2450 C C . VAL B 1 160 ? 16.668 12.869 -19.876 1.00 18.22 140 VAL B C 1
ATOM 2451 O O . VAL B 1 160 ? 15.462 12.861 -19.612 1.00 20.98 140 VAL B O 1
ATOM 2455 N N . ASP B 1 161 ? 17.372 13.986 -20.017 1.00 17.10 141 ASP B N 1
ATOM 2456 C CA . ASP B 1 161 ? 16.756 15.298 -19.961 1.00 19.26 141 ASP B CA 1
ATOM 2457 C C . ASP B 1 161 ? 16.254 15.593 -21.363 1.00 20.49 141 ASP B C 1
ATOM 2458 O O . ASP B 1 161 ? 17.060 15.754 -22.287 1.00 20.22 141 ASP B O 1
ATOM 2463 N N . VAL B 1 162 ? 14.937 15.660 -21.511 1.00 17.94 142 VAL B N 1
ATOM 2464 C CA . VAL B 1 162 ? 14.324 15.850 -22.823 1.00 16.93 142 VAL B CA 1
ATOM 2465 C C . VAL B 1 162 ? 13.685 17.219 -22.925 1.00 20.36 142 VAL B C 1
ATOM 2466 O O . VAL B 1 162 ? 12.875 17.595 -22.062 1.00 21.48 142 VAL B O 1
ATOM 2470 N N . TYR B 1 163 ? 14.037 17.957 -23.976 1.00 17.41 143 TYR B N 1
ATOM 2471 C CA . TYR B 1 163 ? 13.405 19.239 -24.263 1.00 17.24 143 TYR B CA 1
ATOM 2472 C C . TYR B 1 163 ? 13.321 19.552 -25.751 1.00 19.68 143 TYR B C 1
ATOM 2473 O O . TYR B 1 163 ? 14.121 19.048 -26.551 1.00 18.90 143 TYR B O 1
ATOM 2482 N N . LEU B 1 164 ? 12.327 20.358 -26.109 1.00 17.61 144 LEU B N 1
ATOM 2483 C CA . LEU B 1 164 ? 12.157 20.863 -27.462 1.00 16.33 144 LEU B CA 1
ATOM 2484 C C . LEU B 1 164 ? 12.912 22.171 -27.614 1.00 18.53 144 LEU B C 1
ATOM 2485 O O . LEU B 1 164 ? 12.777 23.075 -26.782 1.00 20.70 144 LEU B O 1
ATOM 2490 N N . GLN B 1 165 ? 13.694 22.284 -28.674 1.00 15.63 145 GLN B N 1
ATOM 2491 C CA . GLN B 1 165 ? 14.390 23.520 -28.989 1.00 15.34 145 GLN B CA 1
ATOM 2492 C C . GLN B 1 165 ? 14.926 23.483 -30.410 1.00 18.25 145 GLN B C 1
ATOM 2493 O O . GLN B 1 165 ? 15.652 22.553 -30.797 1.00 17.81 145 GLN B O 1
ATOM 2499 N N . MET B 1 166 ? 14.580 24.485 -31.206 1.00 16.55 146 MET B N 1
ATOM 2500 C CA . MET B 1 166 ? 14.909 24.441 -32.622 1.00 16.43 146 MET B CA 1
ATOM 2501 C C . MET B 1 166 ? 16.389 24.739 -32.861 1.00 18.53 146 MET B C 1
ATOM 2502 O O . MET B 1 166 ? 17.094 23.964 -33.519 1.00 17.55 146 MET B O 1
ATOM 2507 N N . ILE B 1 167 ? 16.849 25.875 -32.333 1.00 18.50 147 ILE B N 1
ATOM 2508 C CA . ILE B 1 167 ? 18.244 26.280 -32.418 1.00 19.31 147 ILE B CA 1
ATOM 2509 C C . ILE B 1 167 ? 18.691 26.781 -31.048 1.00 19.55 147 ILE B C 1
ATOM 2510 O O . ILE B 1 167 ? 17.873 26.983 -30.165 1.00 20.26 147 ILE B O 1
ATOM 2515 N N . PRO B 1 168 ? 20.005 26.929 -30.846 1.00 19.78 148 PRO B N 1
ATOM 2516 C CA . PRO B 1 168 ? 20.453 27.177 -29.474 1.00 22.45 148 PRO B CA 1
ATOM 2517 C C . PRO B 1 168 ? 19.877 28.427 -28.815 1.00 23.17 148 PRO B C 1
ATOM 2518 O O . PRO B 1 168 ? 19.781 28.448 -27.587 1.00 24.17 148 PRO B O 1
ATOM 2522 N N . ASP B 1 169 ? 19.479 29.421 -29.600 1.00 25.01 149 ASP B N 1
ATOM 2523 C CA . ASP B 1 169 ? 18.950 30.653 -29.016 1.00 27.15 149 ASP B CA 1
ATOM 2524 C C . ASP B 1 169 ? 17.433 30.788 -29.106 1.00 32.19 149 ASP B C 1
ATOM 2525 O O . ASP B 1 169 ? 16.877 31.838 -28.758 1.00 30.34 149 ASP B O 1
ATOM 2530 N N . SER B 1 170 ? 16.748 29.743 -29.563 1.00 24.05 150 SER B N 1
ATOM 2531 C CA . SER B 1 170 ? 15.286 29.804 -29.630 1.00 22.55 150 SER B CA 1
ATOM 2532 C C . SER B 1 170 ? 14.611 29.208 -28.382 1.00 19.24 150 SER B C 1
ATOM 2533 O O . SER B 1 170 ? 15.290 28.696 -27.491 1.00 23.60 150 SER B O 1
ATOM 2536 N N . GLU B 1 171 ? 13.277 29.300 -28.310 1.00 22.56 151 GLU B N 1
ATOM 2537 C CA . GLU B 1 171 ? 12.538 28.830 -27.128 1.00 25.75 151 GLU B CA 1
ATOM 2538 C C . GLU B 1 171 ? 12.774 27.358 -26.764 1.00 25.10 151 GLU B C 1
ATOM 2539 O O . GLU B 1 171 ? 12.708 26.464 -27.618 1.00 25.41 151 GLU B O 1
ATOM 2545 N N . LYS B 1 172 ? 13.039 27.132 -25.483 1.00 25.73 152 LYS B N 1
ATOM 2546 C CA A LYS B 1 172 ? 13.239 25.798 -24.935 0.43 24.43 152 LYS B CA 1
ATOM 2547 C CA B LYS B 1 172 ? 13.234 25.793 -24.946 0.57 24.01 152 LYS B CA 1
ATOM 2548 C C . LYS B 1 172 ? 12.009 25.381 -24.134 1.00 28.96 152 LYS B C 1
ATOM 2549 O O . LYS B 1 172 ? 11.619 26.065 -23.181 1.00 29.64 152 LYS B O 1
ATOM 2560 N N . ILE B 1 173 ? 11.393 24.266 -24.519 1.00 24.38 153 ILE B N 1
ATOM 2561 C CA . ILE B 1 173 ? 10.246 23.735 -23.782 1.00 20.28 153 ILE B CA 1
ATOM 2562 C C . ILE B 1 173 ? 10.559 22.348 -23.225 1.00 23.44 153 ILE B C 1
ATOM 2563 O O . ILE B 1 173 ? 10.735 21.404 -23.988 1.00 22.12 153 ILE B O 1
ATOM 2568 N N . HIS B 1 174 ? 10.640 22.205 -21.906 1.00 22.90 154 HIS B N 1
ATOM 2569 C CA . HIS B 1 174 ? 10.889 20.884 -21.329 1.00 22.45 154 HIS B CA 1
ATOM 2570 C C . HIS B 1 174 ? 9.723 19.915 -21.538 1.00 20.24 154 HIS B C 1
ATOM 2571 O O . HIS B 1 174 ? 8.578 20.334 -21.703 1.00 21.37 154 HIS B O 1
ATOM 2578 N N . LEU B 1 175 ? 9.980 18.711 -21.570 1.00 23.18 155 LEU B N 1
ATOM 2579 C CA . LEU B 1 175 ? 9.018 17.633 -21.763 1.00 21.15 155 LEU B CA 1
ATOM 2580 C C . LEU B 1 175 ? 7.875 17.726 -20.758 1.00 22.70 155 LEU B C 1
ATOM 2581 O O . LEU B 1 175 ? 6.696 17.644 -21.112 1.00 23.84 155 LEU B O 1
ATOM 2586 N N . THR B 1 176 ? 8.200 17.948 -19.488 1.00 27.89 156 THR B N 1
ATOM 2587 C CA . THR B 1 176 ? 7.128 18.045 -18.495 1.00 29.49 156 THR B CA 1
ATOM 2588 C C . THR B 1 176 ? 6.130 19.144 -18.841 1.00 26.09 156 THR B C 1
ATOM 2589 O O . THR B 1 176 ? 4.930 18.992 -18.610 1.00 26.48 156 THR B O 1
ATOM 2593 N N . THR B 1 177 ? 6.627 20.243 -19.407 1.00 24.10 157 THR B N 1
ATOM 2594 C CA . THR B 1 177 ? 5.777 21.357 -19.818 1.00 24.60 157 THR B CA 1
ATOM 2595 C C . THR B 1 177 ? 4.922 20.983 -21.015 1.00 31.52 157 THR B C 1
ATOM 2596 O O . THR B 1 177 ? 3.769 21.417 -21.138 1.00 29.02 157 THR B O 1
ATOM 2600 N N . VAL B 1 178 ? 5.493 20.182 -21.912 1.00 25.77 158 VAL B N 1
ATOM 2601 C CA . VAL B 1 178 ? 4.755 19.722 -23.074 1.00 23.32 158 VAL B CA 1
ATOM 2602 C C . VAL B 1 178 ? 3.552 18.902 -22.631 1.00 25.06 158 VAL B C 1
ATOM 2603 O O . VAL B 1 178 ? 2.442 19.071 -23.146 1.00 26.43 158 VAL B O 1
ATOM 2607 N N . VAL B 1 179 ? 3.777 17.999 -21.688 1.00 25.07 159 VAL B N 1
ATOM 2608 C CA . VAL B 1 179 ? 2.690 17.163 -21.211 1.00 30.02 159 VAL B CA 1
ATOM 2609 C C . VAL B 1 179 ? 1.607 18.023 -20.559 1.00 32.20 159 VAL B C 1
ATOM 2610 O O . VAL B 1 179 ? 0.428 17.914 -20.895 1.00 33.79 159 VAL B O 1
ATOM 2614 N N . GLU B 1 180 ? 2.022 18.896 -19.649 1.00 30.06 160 GLU B N 1
ATOM 2615 C CA . GLU B 1 180 ? 1.082 19.750 -18.919 1.00 34.21 160 GLU B CA 1
ATOM 2616 C C . GLU B 1 180 ? 0.206 20.606 -19.825 1.00 35.92 160 GLU B C 1
ATOM 2617 O O . GLU B 1 180 ? -1.002 20.709 -19.606 1.00 35.32 160 GLU B O 1
ATOM 2623 N N . LYS B 1 181 ? 0.807 21.223 -20.837 1.00 30.31 161 LYS B N 1
ATOM 2624 C CA . LYS B 1 181 ? 0.087 22.171 -21.681 1.00 29.17 161 LYS B CA 1
ATOM 2625 C C . LYS B 1 181 ? -0.596 21.552 -22.904 1.00 37.38 161 LYS B C 1
ATOM 2626 O O . LYS B 1 181 ? -1.658 22.018 -23.327 1.00 35.70 161 LYS B O 1
ATOM 2630 N N . TYR B 1 182 ? 0.002 20.508 -23.472 1.00 31.95 162 TYR B N 1
ATOM 2631 C CA . TYR B 1 182 ? -0.463 19.992 -24.762 1.00 32.02 162 TYR B CA 1
ATOM 2632 C C . TYR B 1 182 ? -1.085 18.603 -24.710 1.00 34.75 162 TYR B C 1
ATOM 2633 O O . TYR B 1 182 ? -1.795 18.207 -25.640 1.00 34.78 162 TYR B O 1
ATOM 2642 N N . PHE B 1 183 ? -0.820 17.862 -23.637 1.00 29.46 163 PHE B N 1
ATOM 2643 C CA . PHE B 1 183 ? -1.375 16.519 -23.477 1.00 33.78 163 PHE B CA 1
ATOM 2644 C C . PHE B 1 183 ? -1.892 16.254 -22.067 1.00 41.28 163 PHE B C 1
ATOM 2645 O O . PHE B 1 183 ? -1.494 15.273 -21.436 1.00 38.55 163 PHE B O 1
ATOM 2653 N N . PRO B 1 184 ? -2.782 17.129 -21.572 1.00 47.39 164 PRO B N 1
ATOM 2654 C CA . PRO B 1 184 ? -3.349 16.995 -20.226 1.00 53.38 164 PRO B CA 1
ATOM 2655 C C . PRO B 1 184 ? -4.132 15.694 -20.072 1.00 57.42 164 PRO B C 1
ATOM 2656 O O . PRO B 1 184 ? -3.751 14.872 -19.238 1.00 60.29 164 PRO B O 1
#

Nearest PDB structures (foldseek):
  3lfj-assembly2_B  TM=1.006E+00  e=2.388E-35  Caldanaerobacter subterraneus subsp. tengcongensis MB4
  1ble-assembly1_A  TM=8.970E-01  e=7.120E-16  Bacillus subtilis
  1nrz-assembly1_A  TM=9.116E-01  e=1.430E-15  Klebsiella pneumoniae
  2jzn-assembly1_C  TM=8.979E-01  e=2.376E-15  Escherichia coli
  3eye-assembly1_A  TM=8.935E-01  e=6.034E-14  Escherichia coli O157:H7

Sequence (333 aa):
SHMWKIVFARIDDRRLIHGQVMTRWMKGFPEASSIVIIDDELAVDEFMKNIYTMMAAPPGVKVKVFGVDAALKEWSQKTSVEEKVFLLFKNIDTCKRVMDGGLLPITTLNIGGVAKTPQRKGISQSVSLSEDEVKTLLELKTKYNVDVYLQMIPDSEKKIHLTTVVEKYFPESHMWKIVFARIDDRRLIHGQVMTRWMKGFPEASSIVIIDDELAVDEFMKNIYTMMAAPPGVKVKVFGVDAALKEWSQKTSVEEKVFLLFKNIDTCKRVMDGGLLPITTLNIGGVAKTPQRKGISQSVSLSEDEVKTLLELKTKYNVDVYLQMIPDSEKKIHLTTVVEKYFP

Organism: Caldanaerobacter subterraneus subsp. tengcongensis (strain DSM 15242 / JCM 11007 / NBRC 100824 / MB4) (NCBI:txid273068)

Secondary structure (DSSP, 8-state):
-BSEEEEEEEEETT-S-TTHHHHHHTT-TT-EEEEE-HHHHH-HHHHHHHHHTSPTT--EEEE-HHHHHHHHHSB-SS-EEEEEEESSHHHHHHHHHTT---SEEEEEEB---TTSEE-SSSBEE-HHHHHHHHHHHHHH--EEEE-SSTTS--EEHHHHHHHHS--/-BSEEEEEEEEETT-S-TTHHHHHHTT-TT-EEEEE-HHHHH-HHHHHHHHHTSPTT--EEEE-HHHHHHHHHSB-SSPEEEEEEESSHHHHHHHHHTT---SEEEEEEB---TTSEE-SSSBEE-HHHHHHHHHHHHHH--EEEE-SSTTS--EEHHHHHHHH--

Foldseek 3Di:
DFQEDEPAEEAALVWQDDCFVVQVCVVVVQAAEEEEAPVVVVPPVVVVVNQVSHHPPHHYHYYYLVRVLVRRRDDDPDHHYYHYYYNDLVSVLSNVVSPDAHAEYEYAADDDDVQWDDDDPGDTGHPVSLVSVVVCCVPRVHFYWYDHHPPGDIGGSVNCCVPPPPD/DFQEDEPAEEAALVWQDDCQQVQVCVVVVQAAEEEEAPVVQVPPVVVVVRQVSHHPPHHYHYYYLVRVLVRRRDDDPDHHYYHYYYNDDVSVLSNVVSPDAHAEYEYAADDDDVQWDDDDPGDTGHPVSLVSVVVCCVPRVHFYWYDHHPPGDIGGSVNCCVPPPD

CATH classification: 3.40.35.10

InterPro domains:
  IPR004720 Phosphotransferase system, sorbose subfamily IIB component [PF03830] (4-151)
  IPR004720 Phosphotransferase system, sorbose subfamily IIB component [PS51101] (1-166)
  IPR036667 Phosphotransferase system, sorbose subfamily IIB component superfamily [G3DSA:3.40.35.10] (1-167)
  IPR036667 Phosphotransferase system, sorbose subfamily IIB component superfamily [SSF52728] (3-162)

Radius of gyration: 22.32 Å; Cα contacts (8 Å, |Δi|>4): 644; chain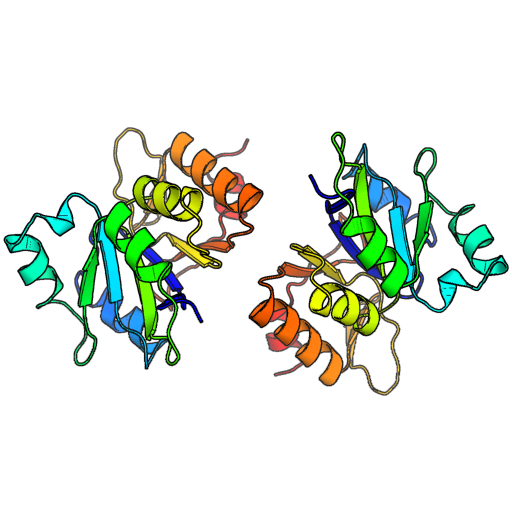s: 2; bounding box: 46×45×73 Å

B-factor: mean 24.53, std 9.46, range [11.86, 70.02]